Protein AF-A0AA38PN76-F1 (afdb_monomer)

Sequence (199 aa):
LNSLFPLISSSPFAYPFYLCLFSTAATFIASVVTSNVSQADRLWTFLPTIYTAYFALGPLWPKEPTTLGGFWGPFPQLPRNATGSSIAFSPRALVLLTLITLWMFRLSYNTFRRGLFSLKDEDYRWAVLRKQFDERRREDRIPNCELDIHRCYLECVVGWPAYLAVTRSGAGGIELVDTDYVLAVWVLGILAVEFTADK

Radius of gyration: 19.48 Å; Cα contacts (8 Å, |Δi|>4): 175; chains: 1; bound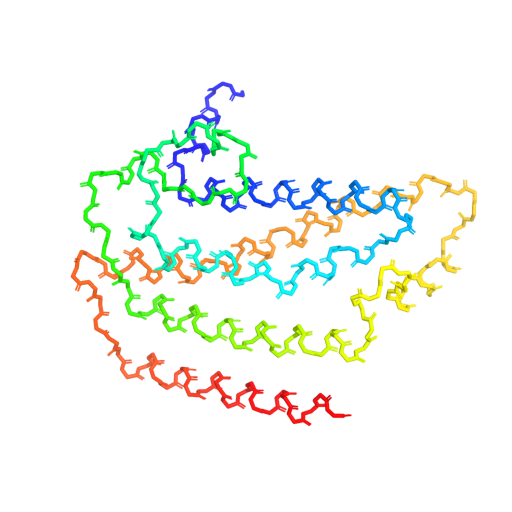ing box: 43×44×59 Å

Foldseek 3Di:
DVVVVLVLLQDQCVLLVLLLVVLLVVLLVLCVVLVANCSSVLCVLCLLLLLLCLLQVVQVADQDCDPQNPPRDNGRYGRVVCSPDPQDGAPLSVLLSVLSNLVSVLVNVLCVVVCVPPSNDYPVVVVVVVVVDDPVPPVVSPPSSVVSVVVSVVSNVSNVVSNVSRVVLPPPHDDDDPVSVVVSVVSVVVSVVVSVVSD

Solvent-accessible surface area (backbone atoms only — not comparable to full-atom values): 11244 Å² total; per-residue (Å²): 110,87,72,53,52,62,54,45,57,50,32,88,57,30,54,57,50,52,43,38,56,49,49,51,52,50,31,50,52,48,20,67,76,67,72,37,80,48,47,51,70,55,50,58,44,49,46,53,41,52,41,19,40,56,46,30,46,45,65,77,38,50,63,61,86,44,85,85,39,55,98,76,41,88,56,77,59,50,30,71,77,56,63,85,55,78,62,64,72,24,60,60,10,47,52,51,38,50,54,44,42,54,53,28,51,52,50,43,51,52,37,51,76,70,44,60,76,40,90,88,55,61,62,68,67,55,65,57,54,56,72,74,54,62,86,88,52,74,70,71,78,58,67,58,59,66,55,46,51,57,48,44,54,54,49,54,53,58,18,45,65,23,43,52,34,47,68,70,20,56,82,79,36,52,74,86,48,72,67,55,54,54,51,51,54,50,51,51,51,50,50,53,51,52,62,63,70,74,110

Structure (mmCIF, N/CA/C/O backbone):
data_AF-A0AA38PN76-F1
#
_entry.id   AF-A0AA38PN76-F1
#
loop_
_atom_site.group_PDB
_atom_site.id
_atom_site.type_symbol
_atom_site.label_atom_id
_atom_site.label_alt_id
_atom_site.label_comp_id
_atom_site.label_asym_id
_atom_site.label_entity_id
_atom_site.label_seq_id
_atom_site.pdbx_PDB_ins_code
_atom_site.Cartn_x
_atom_site.Cartn_y
_atom_site.Cartn_z
_atom_site.occupancy
_atom_site.B_iso_or_equiv
_atom_site.auth_seq_id
_atom_site.auth_comp_id
_atom_site.auth_asym_id
_atom_site.auth_atom_id
_atom_site.pdbx_PDB_model_num
ATOM 1 N N . LEU A 1 1 ? 22.475 14.876 13.151 1.00 55.91 1 LEU A N 1
ATOM 2 C CA . LEU A 1 1 ? 21.160 15.128 12.507 1.00 55.91 1 LEU A CA 1
ATOM 3 C C . LEU A 1 1 ? 21.299 15.808 11.140 1.00 55.91 1 LEU A C 1
ATOM 5 O O . LEU A 1 1 ? 20.745 15.286 10.184 1.00 55.91 1 LEU A O 1
ATOM 9 N N . ASN A 1 2 ? 22.105 16.871 11.003 1.00 55.47 2 ASN A N 1
ATOM 10 C CA . ASN A 1 2 ? 22.253 17.625 9.739 1.00 55.47 2 ASN A CA 1
ATOM 11 C C . ASN A 1 2 ? 22.814 16.828 8.539 1.00 55.47 2 ASN A C 1
ATOM 13 O O . ASN A 1 2 ? 22.541 17.184 7.400 1.00 55.47 2 ASN A O 1
ATOM 17 N N . SER A 1 3 ? 23.554 15.739 8.769 1.00 65.12 3 SER A N 1
ATOM 18 C CA . SER A 1 3 ? 24.101 14.868 7.712 1.00 65.12 3 SER A CA 1
ATOM 19 C C . SER A 1 3 ? 23.188 13.699 7.319 1.00 65.12 3 SER A C 1
ATOM 21 O O . SER A 1 3 ? 23.241 13.233 6.185 1.00 65.12 3 SER A O 1
ATOM 23 N N . LEU A 1 4 ? 22.328 13.231 8.230 1.00 63.62 4 LEU A N 1
ATOM 24 C CA . LEU A 1 4 ? 21.414 12.105 7.983 1.00 63.62 4 LEU A CA 1
ATOM 25 C C . LEU A 1 4 ? 20.200 12.528 7.158 1.00 63.62 4 LEU A C 1
ATOM 27 O O . LEU A 1 4 ? 19.697 11.774 6.333 1.00 63.62 4 LEU A O 1
ATOM 31 N N . PHE A 1 5 ? 19.745 13.757 7.362 1.00 66.00 5 PHE A N 1
ATOM 32 C CA . PHE A 1 5 ? 18.582 14.308 6.689 1.00 66.00 5 PHE A CA 1
ATOM 33 C C . PHE A 1 5 ? 18.689 14.325 5.149 1.00 66.00 5 PHE A C 1
ATOM 35 O O . PHE A 1 5 ? 17.787 13.799 4.489 1.00 66.00 5 PHE A O 1
ATOM 42 N N . PRO A 1 6 ? 19.771 14.853 4.538 1.00 67.94 6 PRO A N 1
ATOM 43 C CA . PRO A 1 6 ? 19.937 14.792 3.086 1.00 67.94 6 PRO A CA 1
ATOM 44 C C . PRO A 1 6 ? 20.141 13.359 2.570 1.00 67.94 6 PRO A C 1
ATOM 46 O O . PRO A 1 6 ? 19.724 13.055 1.452 1.00 67.94 6 PRO A O 1
ATOM 49 N N . LEU A 1 7 ? 20.715 12.460 3.378 1.00 68.19 7 LEU A N 1
ATOM 50 C CA . LEU A 1 7 ? 20.888 11.049 3.022 1.00 68.19 7 LEU A CA 1
ATOM 51 C C . LEU A 1 7 ? 19.541 10.312 2.937 1.00 68.19 7 LEU A C 1
ATOM 53 O O . LEU A 1 7 ? 19.273 9.620 1.961 1.00 68.19 7 LEU A O 1
ATOM 57 N N . ILE A 1 8 ? 18.658 10.510 3.920 1.00 66.75 8 ILE A N 1
ATOM 58 C CA . ILE A 1 8 ? 17.312 9.919 3.915 1.00 66.75 8 ILE A CA 1
ATOM 59 C C . ILE A 1 8 ? 16.499 10.489 2.752 1.00 66.75 8 ILE A C 1
ATOM 61 O O . ILE A 1 8 ? 15.908 9.726 1.994 1.00 66.75 8 ILE A O 1
ATOM 65 N N . SER A 1 9 ? 16.548 11.810 2.554 1.00 67.12 9 SER A N 1
ATOM 66 C CA . SER A 1 9 ? 15.779 12.517 1.517 1.00 67.12 9 SER A CA 1
ATOM 67 C C . SER A 1 9 ? 16.199 12.177 0.081 1.00 67.12 9 SER A C 1
ATOM 69 O O . SER A 1 9 ? 15.439 12.403 -0.857 1.00 67.12 9 SER A O 1
ATOM 71 N N . SER A 1 10 ? 17.423 11.680 -0.111 1.00 68.25 10 SER A N 1
ATOM 72 C CA . SER A 1 10 ? 17.938 11.266 -1.422 1.00 68.25 10 SER A CA 1
ATOM 73 C C . SER A 1 10 ? 17.705 9.784 -1.720 1.00 68.25 10 SER A C 1
ATOM 75 O O . SER A 1 10 ? 17.881 9.360 -2.862 1.00 68.25 10 SER A O 1
ATOM 77 N N . SER A 1 11 ? 17.287 9.000 -0.722 1.00 79.12 11 SER A N 1
ATOM 78 C CA . SER A 1 11 ? 17.020 7.574 -0.883 1.00 79.12 11 SER A CA 1
ATOM 79 C C . SER A 1 11 ? 15.707 7.314 -1.645 1.00 79.12 11 SER A C 1
ATOM 81 O O . SER A 1 11 ? 14.749 8.077 -1.508 1.00 79.12 11 SER A O 1
ATOM 83 N N . PRO A 1 12 ? 15.596 6.203 -2.401 1.00 78.38 12 PRO A N 1
ATOM 84 C CA . PRO A 1 12 ? 14.332 5.784 -3.017 1.00 78.38 12 PRO A CA 1
ATOM 85 C C . PRO A 1 12 ? 13.252 5.411 -1.995 1.00 78.38 12 PRO A C 1
ATOM 87 O O . PRO A 1 12 ? 12.080 5.321 -2.341 1.00 78.38 12 PRO A O 1
ATOM 90 N N . PHE A 1 13 ? 13.637 5.223 -0.733 1.00 80.69 13 PHE A N 1
ATOM 91 C CA . PHE A 1 13 ? 12.740 4.901 0.371 1.00 80.69 13 PHE A CA 1
ATOM 92 C C . PHE A 1 13 ? 12.326 6.126 1.190 1.00 80.69 13 PHE A C 1
ATOM 94 O O . PHE A 1 13 ? 11.585 5.974 2.158 1.00 80.69 13 PHE A O 1
ATOM 101 N N . ALA A 1 14 ? 12.743 7.333 0.787 1.00 80.00 14 ALA A N 1
ATOM 102 C CA . ALA A 1 14 ? 12.384 8.572 1.466 1.00 80.00 14 ALA A CA 1
ATOM 103 C C . ALA A 1 14 ? 10.862 8.715 1.589 1.00 80.00 14 ALA A C 1
ATOM 105 O O . ALA A 1 14 ? 10.336 8.869 2.687 1.00 80.00 14 ALA A O 1
ATOM 106 N N . TYR A 1 15 ? 10.146 8.596 0.467 1.00 80.81 15 TYR A N 1
ATOM 107 C CA . TYR A 1 15 ? 8.692 8.723 0.453 1.00 80.81 15 TYR A CA 1
ATOM 108 C C . TYR A 1 15 ? 7.988 7.626 1.265 1.00 80.81 15 TYR A C 1
ATOM 110 O O . TYR A 1 15 ? 7.203 7.991 2.139 1.00 80.81 15 TYR A O 1
ATOM 118 N N . PRO A 1 16 ? 8.273 6.318 1.072 1.00 83.81 16 PRO A N 1
ATOM 119 C CA . PRO A 1 16 ? 7.696 5.277 1.916 1.00 83.81 16 PRO A CA 1
ATOM 120 C C . PRO A 1 16 ? 7.894 5.519 3.417 1.00 83.81 16 PRO A C 1
ATOM 122 O O . PRO A 1 16 ? 6.972 5.320 4.206 1.00 83.81 16 PRO A O 1
ATOM 125 N N . PHE A 1 17 ? 9.074 6.008 3.802 1.00 81.12 17 PHE A N 1
ATOM 126 C CA . PHE A 1 17 ? 9.386 6.343 5.185 1.00 81.12 17 PHE A CA 1
ATOM 127 C C . PHE A 1 17 ? 8.553 7.524 5.704 1.00 81.12 17 PHE A C 1
ATOM 129 O O . PHE A 1 17 ? 7.974 7.433 6.785 1.00 81.12 17 PHE A O 1
ATOM 136 N N . TYR A 1 18 ? 8.431 8.611 4.935 1.00 80.06 18 TYR A N 1
ATOM 137 C CA . TYR A 1 18 ? 7.580 9.746 5.312 1.00 80.06 18 TYR A CA 1
ATOM 138 C C . TYR A 1 18 ? 6.102 9.368 5.375 1.00 80.06 18 TYR A C 1
ATOM 140 O O . TYR A 1 18 ? 5.414 9.780 6.306 1.00 80.06 18 TYR A O 1
ATOM 148 N N . LEU A 1 19 ? 5.622 8.560 4.427 1.00 82.56 19 LEU A N 1
ATOM 149 C CA . LEU A 1 19 ? 4.257 8.045 4.432 1.00 82.56 19 LEU A CA 1
ATOM 150 C C . LEU A 1 19 ? 4.002 7.182 5.670 1.00 82.56 19 LEU A C 1
ATOM 152 O O . LEU A 1 19 ? 2.963 7.338 6.299 1.00 82.56 19 LEU A O 1
ATOM 156 N N . CYS A 1 20 ? 4.965 6.340 6.053 1.00 81.88 20 CYS A N 1
ATOM 157 C CA . CYS A 1 20 ? 4.902 5.556 7.283 1.00 81.88 20 CYS A CA 1
ATOM 158 C C . CYS A 1 20 ? 4.793 6.477 8.511 1.00 81.88 20 CYS A C 1
ATOM 160 O O . CYS A 1 20 ? 3.805 6.399 9.236 1.00 81.88 20 CYS A O 1
ATOM 162 N N . LEU A 1 21 ? 5.712 7.434 8.691 1.00 81.12 21 LEU A N 1
ATOM 163 C CA . LEU A 1 21 ? 5.650 8.382 9.814 1.00 81.12 21 LEU A CA 1
ATOM 164 C C . LEU A 1 21 ? 4.331 9.166 9.856 1.00 81.12 21 LEU A C 1
ATOM 166 O O . LEU A 1 21 ? 3.746 9.345 10.925 1.00 81.12 21 LEU A O 1
ATOM 170 N N . PHE A 1 22 ? 3.857 9.619 8.695 1.00 83.25 22 PHE A N 1
ATOM 171 C CA . PHE A 1 22 ? 2.581 10.310 8.570 1.00 83.25 22 PHE A CA 1
ATOM 172 C C . PHE A 1 22 ? 1.412 9.403 8.960 1.00 83.25 22 PHE A C 1
ATOM 174 O O . PHE A 1 22 ? 0.553 9.820 9.732 1.00 83.25 22 PHE A O 1
ATOM 181 N N . SER A 1 23 ? 1.389 8.165 8.462 1.00 82.56 23 SER A N 1
ATOM 182 C CA . SER A 1 23 ? 0.340 7.191 8.757 1.00 82.56 23 SER A CA 1
ATOM 183 C C . SER A 1 23 ? 0.278 6.867 10.247 1.00 82.56 23 SER A C 1
ATOM 185 O O . SER A 1 23 ? -0.801 6.960 10.819 1.00 82.56 23 SER A O 1
ATOM 187 N N . THR A 1 24 ? 1.424 6.635 10.899 1.00 81.19 24 THR A N 1
ATOM 188 C CA . THR A 1 24 ? 1.519 6.406 12.347 1.00 81.19 24 THR A CA 1
ATOM 189 C C . THR A 1 24 ? 1.037 7.615 13.140 1.00 81.19 24 THR A C 1
ATOM 191 O O . THR A 1 24 ? 0.265 7.476 14.084 1.00 81.19 24 THR A O 1
ATOM 194 N N . ALA A 1 25 ? 1.450 8.827 12.759 1.00 82.12 25 ALA A N 1
ATOM 195 C CA . ALA A 1 25 ? 0.976 10.037 13.421 1.00 82.12 25 ALA A CA 1
ATOM 196 C C . ALA A 1 25 ? -0.544 10.208 13.249 1.00 82.12 25 ALA A C 1
ATOM 198 O O . ALA A 1 25 ? -1.245 10.531 14.208 1.00 82.12 25 ALA A O 1
ATOM 199 N N . ALA A 1 26 ? -1.069 9.953 12.048 1.00 83.81 26 ALA A N 1
ATOM 200 C CA . ALA A 1 26 ? -2.488 10.069 11.742 1.00 83.81 26 ALA A CA 1
ATOM 201 C C . ALA A 1 26 ? -3.334 9.031 12.494 1.00 83.81 26 ALA A C 1
ATOM 203 O O . ALA A 1 26 ? -4.348 9.400 13.089 1.00 83.81 26 ALA A O 1
ATOM 204 N N . THR A 1 27 ? -2.923 7.759 12.519 1.00 82.44 27 THR A N 1
ATOM 205 C CA . THR A 1 27 ? -3.622 6.693 13.258 1.00 82.44 27 THR A CA 1
ATOM 206 C C . THR A 1 27 ? -3.551 6.932 14.757 1.00 82.44 27 THR A C 1
ATOM 208 O O . THR A 1 27 ? -4.567 6.786 15.436 1.00 82.44 27 THR A O 1
ATOM 211 N N . PHE A 1 28 ? -2.407 7.392 15.270 1.00 80.88 28 PHE A N 1
ATOM 212 C CA . PHE A 1 28 ? -2.252 7.764 16.670 1.00 80.88 28 PHE A CA 1
ATOM 213 C C . PHE A 1 28 ? -3.201 8.902 17.059 1.00 80.88 28 PHE A C 1
ATOM 215 O O . PHE A 1 28 ? -4.000 8.744 17.984 1.00 80.88 28 PHE A O 1
ATOM 222 N N . ILE A 1 29 ? -3.188 10.020 16.325 1.00 82.75 29 ILE A N 1
ATOM 223 C CA . ILE 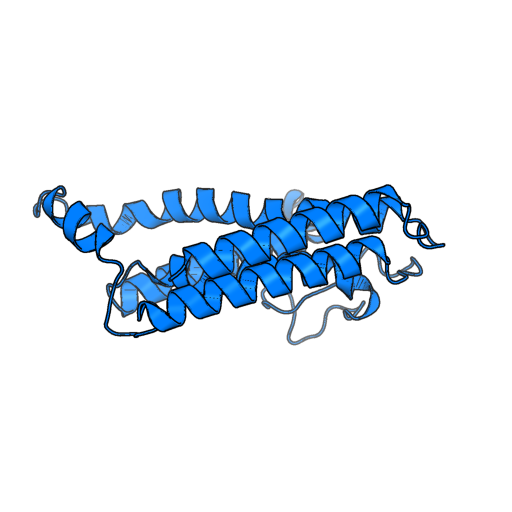A 1 29 ? -4.080 11.161 16.585 1.00 82.75 29 ILE A CA 1
ATOM 224 C C . ILE A 1 29 ? -5.545 10.724 16.488 1.00 82.75 29 ILE A C 1
ATOM 226 O O . ILE A 1 29 ? -6.337 11.016 17.386 1.00 82.75 29 ILE A O 1
ATOM 230 N N . ALA A 1 30 ? -5.907 9.979 15.439 1.00 82.50 30 ALA A N 1
ATOM 231 C CA . ALA A 1 30 ? -7.257 9.456 15.272 1.00 82.50 30 ALA A CA 1
ATOM 232 C C . ALA A 1 30 ? -7.663 8.556 16.447 1.00 82.50 30 ALA A C 1
ATOM 234 O O . ALA A 1 30 ? -8.796 8.656 16.923 1.00 82.50 30 ALA A O 1
ATOM 235 N N . SER A 1 31 ? -6.749 7.732 16.966 1.00 78.75 31 SER A N 1
ATOM 236 C CA . SER A 1 31 ? -7.019 6.865 18.113 1.00 78.75 31 SER A CA 1
ATOM 237 C C . SER A 1 31 ? -7.253 7.644 19.406 1.00 78.75 31 SER A C 1
ATOM 239 O O . SER A 1 31 ? -8.145 7.299 20.179 1.00 78.75 31 SER A O 1
ATOM 241 N N . VAL A 1 32 ? -6.527 8.745 19.621 1.00 81.12 32 VAL A N 1
ATOM 242 C CA . VAL A 1 32 ? -6.708 9.609 20.795 1.00 81.12 32 VAL A CA 1
ATOM 243 C C . VAL A 1 32 ? -8.054 10.328 20.729 1.00 81.12 32 VAL A C 1
ATOM 245 O O . VAL A 1 32 ? -8.795 10.316 21.712 1.00 81.12 32 VAL A O 1
ATOM 248 N N . VAL A 1 33 ? -8.396 10.895 19.567 1.00 82.31 33 VAL A N 1
ATOM 249 C CA . VAL A 1 33 ? -9.646 11.642 19.351 1.00 82.31 33 VAL A CA 1
ATOM 250 C C . VAL A 1 33 ? -10.869 10.730 19.444 1.00 82.31 33 VAL A C 1
ATOM 252 O O . VAL A 1 33 ? -11.844 11.069 20.109 1.00 82.31 33 VAL A O 1
ATOM 255 N N . THR A 1 34 ? -10.827 9.564 18.796 1.00 79.88 34 THR A N 1
ATOM 256 C CA . THR A 1 34 ? -11.974 8.639 18.738 1.00 79.88 34 THR A CA 1
ATOM 257 C C . THR A 1 34 ? -12.020 7.653 19.904 1.00 79.88 34 THR A C 1
ATOM 259 O O . THR A 1 34 ? -13.019 6.961 20.071 1.00 79.88 34 THR A O 1
ATOM 262 N N . SER A 1 35 ? -10.958 7.578 20.718 1.00 77.25 35 SER A N 1
ATOM 263 C CA . SER A 1 35 ? -10.743 6.513 21.713 1.00 77.25 35 SER A CA 1
ATOM 264 C C . SER A 1 35 ? -10.908 5.095 21.140 1.00 77.25 35 SER A C 1
ATOM 266 O O . SER A 1 35 ? -11.259 4.173 21.870 1.00 77.25 35 SER A O 1
ATOM 268 N N . ASN A 1 36 ? -10.643 4.934 19.841 1.00 78.00 36 ASN A N 1
ATOM 269 C CA . ASN A 1 36 ? -10.739 3.686 19.093 1.00 78.00 36 ASN A CA 1
ATOM 270 C C . ASN A 1 36 ? -9.372 3.387 18.469 1.00 78.00 36 ASN A C 1
ATOM 272 O O . ASN A 1 36 ? -8.841 4.203 17.717 1.00 78.00 36 ASN A O 1
ATOM 276 N N . VAL A 1 37 ? -8.801 2.225 18.771 1.00 76.94 37 VAL A N 1
ATOM 277 C CA . VAL A 1 37 ? -7.438 1.860 18.365 1.00 76.94 37 VAL A CA 1
ATOM 278 C C . VAL A 1 37 ? -7.393 1.026 17.078 1.00 76.94 37 VAL A C 1
ATOM 280 O O . VAL A 1 37 ? -6.319 0.755 16.556 1.00 76.94 37 VAL A O 1
A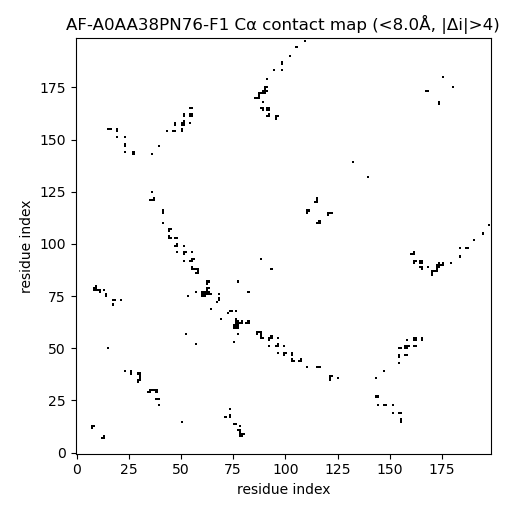TOM 283 N N . SER A 1 38 ? -8.550 0.713 16.481 1.00 78.56 38 SER A N 1
ATOM 284 C CA . SER A 1 38 ? -8.655 -0.016 15.200 1.00 78.56 38 SER A CA 1
ATOM 285 C C . SER A 1 38 ? -8.385 0.835 13.947 1.00 78.56 38 SER A C 1
ATOM 287 O O . SER A 1 38 ? -8.530 0.357 12.821 1.00 78.56 38 SER A O 1
ATOM 289 N N . GLN A 1 39 ? -7.983 2.102 14.104 1.00 79.56 39 GLN A N 1
ATOM 290 C CA . GLN A 1 39 ? -7.753 3.008 12.968 1.00 79.56 39 GLN A CA 1
ATOM 291 C C . GLN A 1 39 ? -6.611 2.526 12.063 1.00 79.56 39 GLN A C 1
ATOM 293 O O . GLN A 1 39 ? -6.718 2.621 10.840 1.00 79.56 39 GLN A O 1
ATOM 298 N N . ALA A 1 40 ? -5.555 1.956 12.649 1.00 78.44 40 ALA A N 1
ATOM 299 C CA . ALA A 1 40 ? -4.451 1.367 11.896 1.00 78.44 40 ALA A CA 1
ATOM 300 C C . ALA A 1 40 ? -4.909 0.157 11.064 1.00 78.44 40 ALA A C 1
ATOM 302 O O . ALA A 1 40 ? -4.583 0.056 9.882 1.00 78.44 40 ALA A O 1
ATOM 303 N N . ASP A 1 41 ? -5.751 -0.711 11.636 1.00 77.94 41 ASP A N 1
ATOM 304 C CA . ASP A 1 41 ? -6.258 -1.901 10.942 1.00 77.94 41 ASP A CA 1
ATOM 305 C C . ASP A 1 41 ? -7.127 -1.528 9.721 1.00 77.94 41 ASP A C 1
ATOM 307 O O . ASP A 1 41 ? -7.154 -2.249 8.722 1.00 77.94 41 ASP A O 1
ATOM 311 N N . ARG A 1 42 ? -7.796 -0.366 9.751 1.00 83.69 42 ARG A N 1
ATOM 312 C CA . ARG A 1 42 ? -8.529 0.179 8.593 1.00 83.69 42 ARG A CA 1
ATOM 313 C C . ARG A 1 42 ? -7.584 0.681 7.509 1.00 83.69 42 ARG A C 1
ATOM 315 O O . ARG A 1 42 ? -7.799 0.399 6.328 1.00 83.69 42 ARG A O 1
ATOM 322 N N . LEU A 1 43 ? -6.554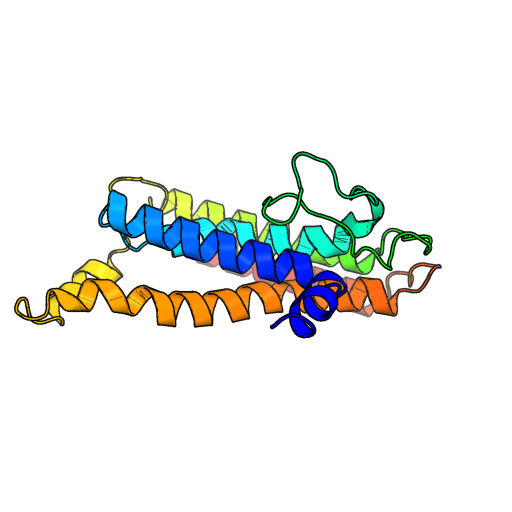 1.426 7.907 1.00 84.25 43 LEU A N 1
ATOM 323 C CA . LEU A 1 43 ? -5.606 2.047 6.985 1.00 84.25 43 LEU A CA 1
ATOM 324 C C . LEU A 1 43 ? -4.777 0.998 6.228 1.00 84.25 43 LEU A C 1
ATOM 326 O O . LEU A 1 43 ? -4.552 1.145 5.025 1.00 84.25 43 LEU A O 1
ATOM 330 N N . TRP A 1 44 ? -4.420 -0.102 6.898 1.00 83.81 44 TRP A N 1
ATOM 331 C CA . TRP A 1 44 ? -3.682 -1.225 6.311 1.00 83.81 44 TRP A CA 1
ATOM 332 C C . TRP A 1 44 ? -4.339 -1.807 5.050 1.00 83.81 44 TRP A C 1
ATOM 334 O O . TRP A 1 44 ? -3.646 -2.322 4.180 1.00 83.81 44 TRP A O 1
ATOM 344 N N . THR A 1 45 ? -5.660 -1.679 4.882 1.00 87.81 45 THR A N 1
ATOM 345 C CA . THR A 1 45 ? -6.351 -2.180 3.678 1.00 87.81 45 THR A CA 1
ATOM 346 C C . THR A 1 45 ? -6.020 -1.412 2.392 1.00 87.81 45 THR A C 1
ATOM 348 O O . THR A 1 45 ? -6.375 -1.859 1.305 1.00 87.81 45 THR A O 1
ATOM 351 N N . PHE A 1 46 ? -5.317 -0.279 2.496 1.00 88.62 46 PHE A N 1
ATOM 352 C CA . PHE A 1 46 ? -4.921 0.555 1.357 1.00 88.62 46 PHE A CA 1
ATOM 353 C C . PHE A 1 46 ? -3.401 0.686 1.204 1.00 88.62 46 PHE A C 1
ATOM 355 O O . PHE A 1 46 ? -2.899 0.835 0.087 1.00 88.62 46 PHE A O 1
ATOM 362 N N . LEU A 1 47 ? -2.661 0.623 2.312 1.00 88.56 47 LEU A N 1
ATOM 363 C CA . LEU A 1 47 ? -1.226 0.912 2.358 1.00 88.56 47 LEU A CA 1
ATOM 364 C C . LEU A 1 47 ? -0.375 0.026 1.428 1.00 88.56 47 LEU A C 1
ATOM 366 O O . LEU A 1 47 ? 0.405 0.592 0.660 1.00 88.56 47 LEU A O 1
ATOM 370 N N . PRO A 1 48 ? -0.541 -1.313 1.376 1.00 90.62 48 PRO A N 1
ATOM 371 C CA . PRO A 1 48 ? 0.179 -2.174 0.432 1.00 90.62 48 PRO A CA 1
ATOM 372 C C . PRO A 1 48 ? 0.084 -1.724 -1.029 1.00 90.62 48 PRO A C 1
ATOM 374 O O . PRO A 1 48 ? 1.088 -1.721 -1.750 1.00 90.62 48 PRO A O 1
ATOM 377 N N . THR A 1 49 ? -1.108 -1.301 -1.461 1.00 92.75 49 THR A N 1
ATOM 378 C CA . THR A 1 49 ? -1.333 -0.768 -2.809 1.00 92.75 49 THR A CA 1
ATOM 379 C C . THR A 1 49 ? -0.590 0.546 -2.998 1.00 92.75 49 THR A C 1
ATOM 381 O O . THR A 1 49 ? 0.080 0.708 -4.013 1.00 92.75 49 THR A O 1
ATOM 384 N N . ILE A 1 50 ? -0.646 1.463 -2.026 1.00 91.00 50 ILE A N 1
ATOM 385 C CA . ILE A 1 50 ? 0.035 2.766 -2.103 1.00 91.00 50 ILE A CA 1
ATOM 386 C C . ILE A 1 50 ? 1.559 2.584 -2.194 1.00 91.00 50 ILE A C 1
ATOM 388 O O . ILE A 1 50 ? 2.193 3.160 -3.081 1.00 91.00 50 ILE A O 1
ATOM 392 N N . TYR A 1 51 ? 2.150 1.741 -1.340 1.00 88.88 51 TYR A N 1
ATOM 393 C CA . TYR A 1 51 ? 3.591 1.464 -1.349 1.00 88.88 51 TYR A CA 1
ATOM 394 C C . TYR A 1 51 ? 4.056 0.824 -2.659 1.00 88.88 51 TYR A C 1
ATOM 396 O O . TYR A 1 51 ? 5.101 1.184 -3.201 1.00 88.88 51 TYR A O 1
ATOM 404 N N . THR A 1 52 ? 3.267 -0.102 -3.199 1.00 91.56 52 THR A N 1
ATOM 405 C CA . THR A 1 52 ? 3.578 -0.778 -4.463 1.00 91.56 52 THR A CA 1
ATOM 406 C C . THR A 1 52 ? 3.398 0.162 -5.657 1.00 91.56 52 THR A C 1
ATOM 408 O O . THR A 1 52 ? 4.241 0.190 -6.556 1.00 91.56 52 THR A O 1
ATOM 411 N N . ALA A 1 53 ? 2.336 0.974 -5.651 1.00 91.56 53 ALA A N 1
ATOM 412 C CA . ALA A 1 53 ? 2.047 1.968 -6.679 1.00 91.56 53 ALA A CA 1
ATOM 413 C C . ALA A 1 53 ? 3.137 3.037 -6.746 1.00 91.56 53 ALA A C 1
ATOM 415 O O . ALA A 1 53 ? 3.512 3.437 -7.844 1.00 91.56 53 ALA A O 1
ATOM 416 N N . TYR A 1 54 ? 3.696 3.453 -5.604 1.00 88.69 54 TYR A N 1
ATOM 417 C CA . TYR A 1 54 ? 4.804 4.406 -5.574 1.00 88.69 54 TYR A CA 1
ATOM 418 C C . TYR A 1 54 ? 5.967 3.964 -6.473 1.00 88.69 54 TYR A C 1
ATOM 420 O O . TYR A 1 54 ? 6.425 4.742 -7.309 1.00 88.69 54 TYR A O 1
ATOM 428 N N . PHE A 1 55 ? 6.397 2.705 -6.360 1.00 87.81 55 PHE A N 1
ATOM 429 C CA . PHE A 1 55 ? 7.480 2.175 -7.186 1.00 87.81 55 PHE A CA 1
ATOM 430 C C . PHE A 1 55 ? 7.022 1.855 -8.614 1.00 87.81 55 PHE A C 1
ATOM 432 O O . PHE A 1 55 ? 7.682 2.255 -9.571 1.00 87.81 55 PHE A O 1
ATOM 439 N N . ALA A 1 56 ? 5.889 1.166 -8.779 1.00 89.94 56 ALA A N 1
ATOM 440 C CA . ALA A 1 56 ? 5.413 0.711 -10.087 1.00 89.94 56 ALA A CA 1
ATOM 441 C C . ALA A 1 56 ? 5.015 1.864 -11.027 1.00 89.94 56 ALA A C 1
ATOM 443 O O . ALA A 1 56 ? 5.240 1.783 -12.234 1.00 89.94 56 ALA A O 1
ATOM 444 N N . LEU A 1 57 ? 4.461 2.946 -10.472 1.00 89.19 57 LEU A N 1
ATOM 445 C CA . LEU A 1 57 ? 4.038 4.146 -11.198 1.00 89.19 57 LEU A CA 1
ATOM 446 C C . LEU A 1 57 ? 5.082 5.269 -11.150 1.00 89.19 57 LEU A C 1
ATOM 448 O O . LEU A 1 57 ? 4.762 6.409 -11.475 1.00 89.19 57 LEU A O 1
ATOM 452 N N . GLY A 1 58 ? 6.335 4.946 -10.808 1.00 85.31 58 GLY A N 1
ATOM 453 C CA . GLY A 1 58 ? 7.472 5.872 -10.783 1.00 85.31 58 GLY A CA 1
ATOM 454 C C . GLY A 1 58 ? 7.510 6.907 -11.924 1.00 85.31 58 GLY A C 1
ATOM 455 O O . GLY A 1 58 ? 7.660 8.093 -11.633 1.00 85.31 58 GLY A O 1
ATOM 456 N N . PRO A 1 59 ? 7.328 6.509 -13.204 1.00 83.19 59 PRO A N 1
ATOM 457 C CA . PRO A 1 59 ? 7.334 7.436 -14.341 1.00 83.19 59 PRO A CA 1
ATOM 458 C C . PRO A 1 59 ? 6.264 8.540 -14.309 1.00 83.19 59 PRO A C 1
ATOM 460 O O . PRO A 1 59 ? 6.434 9.555 -14.979 1.00 83.19 59 PRO A O 1
ATOM 463 N N . LEU A 1 60 ? 5.161 8.346 -13.575 1.00 84.19 60 LEU A N 1
ATOM 464 C CA . LEU A 1 60 ? 4.054 9.307 -13.485 1.00 8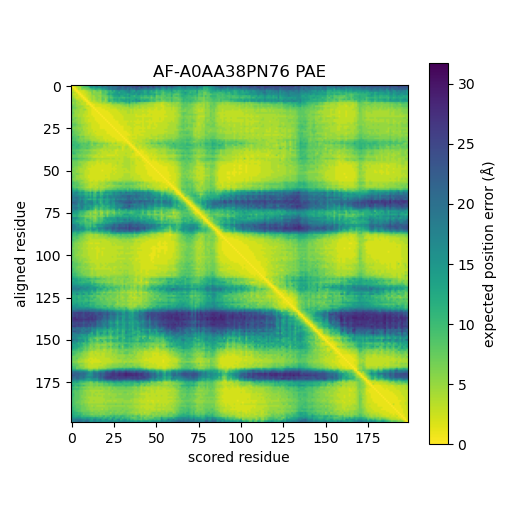4.19 60 LEU A CA 1
ATOM 465 C C . LEU A 1 60 ? 4.297 10.400 -12.440 1.00 84.19 60 LEU A C 1
ATOM 467 O O . LEU A 1 60 ? 3.614 11.425 -12.462 1.00 84.19 60 LEU A O 1
ATOM 471 N N . TRP A 1 61 ? 5.229 10.191 -11.508 1.00 83.62 61 TRP A N 1
ATOM 472 C CA . TRP A 1 61 ? 5.420 11.114 -10.397 1.00 83.62 61 TRP A CA 1
ATOM 473 C C . TRP A 1 61 ? 6.186 12.371 -10.813 1.00 83.62 61 TRP A C 1
ATOM 475 O O . TRP A 1 61 ? 7.132 12.293 -11.605 1.00 83.62 61 TRP A O 1
ATOM 485 N N . PRO A 1 62 ? 5.812 13.544 -10.266 1.00 75.69 62 PRO A N 1
ATOM 486 C CA . PRO A 1 62 ? 6.512 14.783 -10.558 1.00 75.69 62 PRO A CA 1
ATOM 487 C C . PRO A 1 62 ? 7.982 14.669 -10.139 1.00 75.69 62 PRO A C 1
ATOM 489 O O . PRO A 1 62 ? 8.315 14.218 -9.040 1.00 75.69 62 PRO A O 1
ATOM 492 N N . LYS A 1 63 ? 8.865 15.081 -11.052 1.00 70.81 63 LYS A N 1
ATOM 493 C CA . LYS A 1 63 ? 10.325 15.084 -10.866 1.00 70.81 63 LYS A CA 1
ATOM 494 C C . LYS A 1 63 ? 10.803 16.248 -10.000 1.00 70.81 63 LYS A C 1
ATOM 496 O O . LYS A 1 63 ? 11.868 16.173 -9.394 1.00 70.81 63 LYS A O 1
ATOM 501 N N . GLU A 1 64 ? 10.020 17.317 -9.953 1.00 64.25 64 GLU A N 1
ATOM 502 C CA . GLU A 1 64 ? 10.319 18.511 -9.175 1.00 64.25 64 GLU A CA 1
ATOM 503 C C . GLU A 1 64 ? 9.499 18.520 -7.879 1.00 64.25 64 GLU A C 1
ATOM 505 O O . GLU A 1 64 ? 8.332 18.112 -7.888 1.00 64.25 64 GLU A O 1
ATOM 510 N N . PRO A 1 65 ? 10.077 18.984 -6.756 1.00 61.66 65 PRO A N 1
ATOM 511 C CA . PRO A 1 65 ? 9.343 19.120 -5.509 1.00 61.66 65 PRO A CA 1
ATOM 512 C C . PRO A 1 65 ? 8.243 20.173 -5.683 1.00 61.66 65 PRO A C 1
ATOM 514 O O . PRO A 1 65 ? 8.489 21.376 -5.636 1.00 61.66 65 PRO A O 1
ATOM 517 N N . THR A 1 66 ? 7.009 19.715 -5.889 1.00 59.03 66 THR A N 1
ATOM 518 C CA . THR A 1 66 ? 5.822 20.577 -5.915 1.00 59.03 66 THR A CA 1
ATOM 519 C C . THR A 1 66 ? 5.691 21.346 -4.601 1.00 59.03 66 THR A C 1
ATOM 521 O O . THR A 1 66 ? 5.862 20.770 -3.528 1.00 59.03 66 THR A O 1
ATOM 524 N N . THR A 1 67 ? 5.314 22.623 -4.670 1.00 53.84 67 THR A N 1
ATOM 525 C CA . THR A 1 67 ? 5.120 23.516 -3.511 1.00 53.84 67 THR A CA 1
ATOM 526 C C . THR A 1 67 ? 4.128 22.972 -2.473 1.00 53.84 67 THR A C 1
ATOM 528 O O . THR A 1 67 ? 4.324 23.182 -1.281 1.00 53.84 67 THR A O 1
ATOM 531 N N . LEU A 1 68 ? 3.112 22.213 -2.905 1.00 53.38 68 LEU A N 1
ATOM 532 C CA . LEU A 1 68 ? 2.130 21.531 -2.041 1.00 53.38 68 LEU A CA 1
ATOM 533 C C . LEU A 1 68 ? 2.596 20.162 -1.513 1.00 53.38 68 LEU A C 1
ATOM 535 O O . LEU A 1 68 ? 2.059 19.659 -0.531 1.00 53.38 68 LEU A O 1
ATOM 539 N N . GLY A 1 69 ? 3.596 19.557 -2.151 1.00 50.50 69 GLY A N 1
ATOM 540 C CA . GLY A 1 69 ? 4.219 18.310 -1.710 1.00 50.50 69 GLY A CA 1
ATOM 541 C C . GLY A 1 69 ? 5.520 18.536 -0.937 1.00 50.50 69 GLY A C 1
ATOM 542 O O . GLY A 1 69 ? 6.246 17.583 -0.671 1.00 50.50 69 GLY A O 1
ATOM 543 N N . GLY A 1 70 ? 5.870 19.780 -0.610 1.00 48.72 70 GLY A N 1
ATOM 544 C CA . GLY A 1 70 ? 7.126 20.101 0.053 1.00 48.72 70 GLY A CA 1
ATOM 545 C C . GLY A 1 70 ? 7.293 19.323 1.357 1.00 48.72 70 GLY A C 1
ATOM 546 O O . GLY A 1 70 ? 6.554 19.557 2.303 1.00 48.72 70 GLY A O 1
ATOM 547 N N . PHE A 1 71 ? 8.279 18.423 1.386 1.00 51.00 71 PHE A N 1
ATOM 548 C CA . PHE A 1 71 ? 8.934 17.814 2.553 1.00 51.00 71 PHE A CA 1
ATOM 549 C C . PHE A 1 71 ? 8.064 17.027 3.579 1.00 51.00 71 PHE A C 1
ATOM 551 O O . PHE A 1 71 ? 8.603 16.175 4.276 1.00 51.00 71 PHE A O 1
ATOM 558 N N . TRP A 1 72 ? 6.743 17.222 3.628 1.00 51.09 72 TRP A N 1
ATOM 559 C CA . TRP A 1 72 ? 5.808 16.643 4.609 1.00 51.09 72 TRP A CA 1
ATOM 560 C C . TRP A 1 72 ? 4.496 16.122 3.997 1.00 51.09 72 TRP A C 1
ATOM 562 O O . TRP A 1 72 ? 3.613 15.667 4.722 1.00 51.09 72 TRP A O 1
ATOM 572 N N . GLY A 1 73 ? 4.320 16.221 2.677 1.00 56.94 73 GLY A N 1
ATOM 573 C CA . GLY A 1 73 ? 3.073 15.818 2.028 1.00 56.94 73 GLY A CA 1
ATOM 574 C C . GLY A 1 73 ? 2.988 14.300 1.808 1.00 56.94 73 GLY A C 1
ATOM 575 O O . GLY A 1 73 ? 3.988 13.701 1.417 1.00 56.94 73 GLY A O 1
ATOM 576 N N . PRO A 1 74 ? 1.799 13.674 1.923 1.00 59.91 74 PRO A N 1
ATOM 577 C CA . PRO A 1 74 ? 1.575 12.272 1.540 1.00 59.91 74 PRO A CA 1
ATOM 578 C C . PRO A 1 74 ? 1.663 12.050 0.019 1.00 59.91 74 PRO A C 1
ATOM 580 O O . PRO A 1 74 ? 1.385 10.958 -0.478 1.00 59.91 74 PRO A O 1
ATOM 583 N N . PHE A 1 75 ? 2.020 13.084 -0.741 1.00 67.50 75 PHE A N 1
ATOM 584 C CA . PHE A 1 75 ? 2.073 13.046 -2.188 1.00 67.50 75 PHE A CA 1
ATOM 585 C C . PHE A 1 75 ? 3.361 12.366 -2.663 1.00 67.50 75 PHE A C 1
ATOM 587 O O . PHE A 1 75 ? 4.450 12.758 -2.236 1.00 67.50 75 PHE A O 1
ATOM 594 N N . PRO A 1 76 ? 3.253 11.363 -3.546 1.00 70.69 76 PRO A N 1
ATOM 595 C CA . PRO A 1 76 ? 4.403 10.632 -4.053 1.00 70.69 76 PRO A CA 1
ATOM 596 C C . PRO A 1 76 ? 5.332 11.552 -4.842 1.00 70.69 76 PRO A C 1
ATOM 598 O O . PRO A 1 76 ? 4.911 12.275 -5.745 1.00 70.69 76 PRO A O 1
ATOM 601 N N . GLN A 1 77 ? 6.615 11.509 -4.486 1.00 71.44 77 GLN A N 1
ATOM 602 C CA . GLN A 1 77 ? 7.676 12.253 -5.157 1.00 71.44 77 GLN A CA 1
ATOM 603 C C . GLN A 1 77 ? 8.830 11.342 -5.504 1.00 71.44 77 GLN A C 1
ATOM 605 O O . GLN A 1 77 ? 9.230 10.471 -4.726 1.00 71.44 77 GLN A O 1
ATOM 610 N N . LEU A 1 78 ? 9.382 11.579 -6.683 1.00 70.88 78 LEU A N 1
ATOM 611 C CA . LEU A 1 78 ? 10.562 10.881 -7.135 1.00 70.88 78 LEU A CA 1
ATOM 612 C C . LEU A 1 78 ? 11.797 11.376 -6.352 1.00 70.88 78 LEU A C 1
ATOM 614 O O . LEU A 1 78 ? 11.881 12.570 -6.047 1.00 70.88 78 LEU A O 1
ATOM 618 N N . PRO A 1 79 ? 12.778 10.512 -6.029 1.00 66.38 79 PRO A N 1
ATOM 619 C CA . PRO A 1 79 ? 13.998 10.956 -5.361 1.00 66.38 79 PRO A CA 1
ATOM 620 C C . PRO A 1 79 ? 14.706 12.027 -6.194 1.00 66.38 79 PRO A C 1
ATOM 622 O O . PRO A 1 79 ? 14.837 11.875 -7.409 1.00 66.38 79 PRO A O 1
ATOM 625 N N . ARG A 1 80 ? 15.225 13.082 -5.547 1.00 61.38 80 ARG A N 1
ATOM 626 C CA . ARG A 1 80 ? 15.884 14.227 -6.220 1.00 61.38 80 ARG A CA 1
ATOM 627 C C . ARG A 1 80 ? 16.961 13.828 -7.233 1.00 61.38 80 ARG A C 1
ATOM 629 O O . ARG A 1 80 ? 17.159 14.529 -8.219 1.00 61.38 80 ARG A O 1
ATOM 636 N N . ASN A 1 81 ? 17.624 12.697 -7.003 1.00 62.66 81 ASN A N 1
ATOM 637 C CA . ASN A 1 81 ? 18.722 12.206 -7.834 1.00 62.66 81 ASN A CA 1
ATOM 638 C C . ASN A 1 81 ? 18.250 11.348 -9.026 1.00 62.66 81 ASN A C 1
ATOM 640 O O . ASN A 1 81 ? 19.047 11.038 -9.904 1.00 62.66 81 ASN A O 1
ATOM 644 N N . ALA A 1 82 ? 16.972 10.959 -9.076 1.00 61.22 82 ALA A N 1
ATOM 645 C CA . ALA A 1 82 ? 16.393 10.132 -10.139 1.00 61.22 82 ALA A CA 1
ATOM 646 C C . ALA A 1 82 ? 15.873 10.954 -11.337 1.00 61.22 82 ALA A C 1
ATOM 648 O O . ALA A 1 82 ? 15.387 10.400 -12.320 1.00 61.22 82 ALA A O 1
ATOM 649 N N . THR A 1 83 ? 15.982 12.282 -11.269 1.00 56.06 83 THR A N 1
ATOM 650 C CA . THR A 1 83 ? 15.456 13.241 -12.252 1.00 56.06 83 THR A CA 1
ATOM 651 C C . THR A 1 83 ? 16.128 13.151 -13.630 1.00 56.06 83 THR A C 1
ATOM 653 O O . THR A 1 83 ? 15.479 13.460 -14.633 1.00 56.06 83 THR A O 1
ATOM 656 N N . GLY A 1 84 ? 17.376 12.666 -13.693 1.00 52.84 84 GLY A N 1
ATOM 657 C CA . GLY A 1 84 ? 18.169 12.526 -14.924 1.00 52.84 84 GLY A CA 1
ATOM 658 C C . GLY A 1 84 ? 18.052 11.184 -15.659 1.00 52.84 84 GLY A C 1
ATOM 659 O O . GLY A 1 84 ? 18.505 11.082 -16.795 1.00 52.84 84 GLY A O 1
ATOM 660 N N . SER A 1 85 ? 17.439 10.163 -15.055 1.00 56.28 85 SER A N 1
ATOM 661 C CA . SER A 1 85 ? 17.283 8.840 -15.675 1.00 56.28 85 SER A CA 1
ATOM 662 C C . SER A 1 85 ? 15.942 8.753 -16.412 1.00 56.28 85 SER A C 1
ATOM 664 O O . SER A 1 85 ? 14.913 9.189 -15.892 1.00 56.28 85 SER A O 1
ATOM 666 N N . SER A 1 86 ? 15.907 8.177 -17.616 1.00 58.47 86 SER A N 1
ATOM 667 C CA . SER A 1 86 ? 14.651 7.801 -18.274 1.00 58.47 86 SER A CA 1
ATOM 668 C C . SER A 1 86 ? 14.000 6.655 -17.495 1.00 58.47 86 SER A C 1
ATOM 670 O O . SER A 1 86 ? 14.347 5.489 -17.657 1.00 58.47 86 SER A O 1
ATOM 672 N N . ILE A 1 87 ? 13.076 6.986 -16.594 1.00 68.25 87 ILE A N 1
ATOM 673 C CA . ILE A 1 87 ? 12.313 5.985 -15.847 1.00 68.25 87 ILE A CA 1
ATOM 674 C C . ILE A 1 87 ? 11.203 5.483 -16.765 1.00 68.25 87 ILE A C 1
ATOM 676 O O . ILE A 1 87 ? 10.258 6.212 -17.058 1.00 68.25 87 ILE A O 1
ATOM 680 N N . ALA A 1 88 ? 11.351 4.254 -17.246 1.00 77.88 88 ALA A N 1
ATOM 681 C CA . ALA A 1 88 ? 10.329 3.549 -18.008 1.00 77.88 88 ALA A CA 1
ATOM 682 C C . ALA A 1 88 ? 9.431 2.722 -17.074 1.00 77.88 88 ALA A C 1
ATOM 684 O O . ALA A 1 88 ? 9.819 2.378 -15.953 1.00 77.88 88 ALA A O 1
ATOM 685 N N . PHE A 1 89 ? 8.226 2.386 -17.536 1.00 85.38 89 PHE A N 1
ATOM 686 C CA . PHE A 1 89 ? 7.364 1.447 -16.821 1.00 85.38 89 PHE A CA 1
ATOM 687 C C . PHE A 1 89 ? 7.976 0.041 -16.845 1.00 85.38 89 PHE A C 1
ATOM 689 O O . PHE A 1 89 ? 8.375 -0.447 -17.898 1.00 85.38 89 PHE A O 1
ATOM 696 N N . SER A 1 90 ? 8.018 -0.623 -15.686 1.00 87.88 90 SER A N 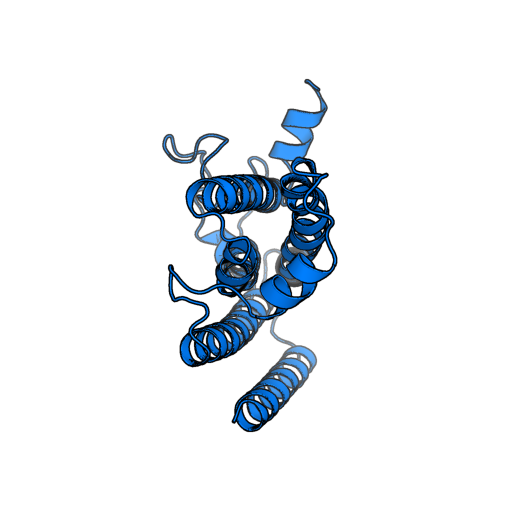1
ATOM 697 C CA . SER A 1 90 ? 8.455 -2.020 -15.575 1.00 87.88 90 SER A CA 1
ATOM 698 C C . SE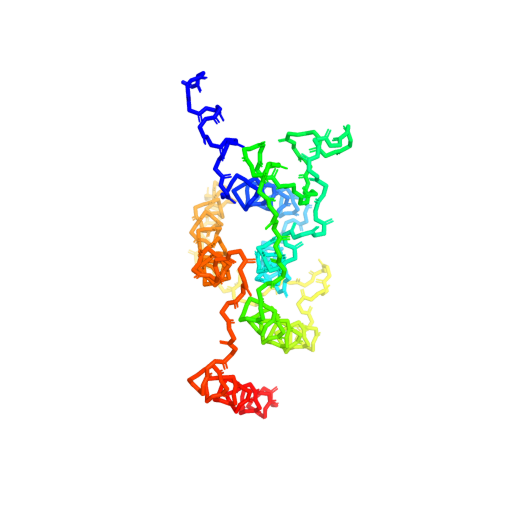R A 1 90 ? 7.235 -2.949 -15.641 1.00 87.88 90 SER A C 1
ATOM 700 O O . SER A 1 90 ? 6.395 -2.881 -14.736 1.00 87.88 90 SER A O 1
ATOM 702 N N . PRO A 1 91 ? 7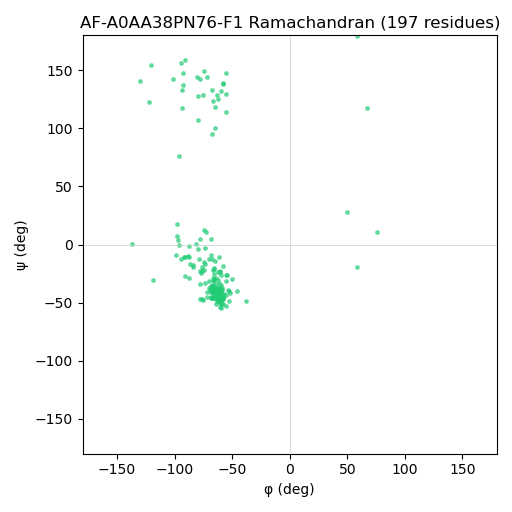.123 -3.843 -16.647 1.00 89.94 91 PRO A N 1
ATOM 703 C CA . PRO A 1 91 ? 5.991 -4.768 -16.768 1.00 89.94 91 PRO A CA 1
ATOM 704 C C . PRO A 1 91 ? 5.781 -5.619 -15.510 1.00 89.94 91 PRO A C 1
ATOM 706 O O . PRO A 1 91 ? 4.666 -5.727 -15.003 1.00 89.94 91 PRO A O 1
ATOM 709 N N . ARG A 1 92 ? 6.869 -6.145 -14.932 1.00 90.38 92 ARG A N 1
ATOM 710 C CA . ARG A 1 92 ? 6.832 -6.933 -13.690 1.00 90.38 92 ARG A CA 1
ATOM 711 C C . ARG A 1 92 ? 6.293 -6.127 -12.504 1.00 90.38 92 ARG A C 1
ATOM 713 O O . ARG A 1 92 ? 5.515 -6.650 -11.712 1.00 90.38 92 ARG A O 1
ATOM 720 N N . ALA A 1 93 ? 6.667 -4.850 -12.386 1.00 90.62 93 ALA A N 1
ATOM 721 C CA . ALA A 1 93 ? 6.162 -3.990 -11.314 1.00 90.62 93 ALA A CA 1
ATOM 722 C C . ALA A 1 93 ? 4.657 -3.700 -11.468 1.00 90.62 93 ALA A C 1
ATOM 724 O O . ALA A 1 93 ? 3.941 -3.662 -10.470 1.00 90.62 93 ALA A O 1
ATOM 725 N N . LEU A 1 94 ? 4.163 -3.562 -12.704 1.00 92.12 94 LEU A N 1
ATOM 726 C CA . LEU A 1 94 ? 2.732 -3.398 -12.988 1.00 92.12 94 LEU A CA 1
ATOM 727 C C . LEU A 1 94 ? 1.926 -4.671 -12.692 1.00 92.12 94 LEU A C 1
ATOM 729 O O . LEU A 1 94 ? 0.821 -4.582 -12.155 1.00 92.12 94 LEU A O 1
ATOM 733 N N . VAL A 1 95 ? 2.482 -5.854 -12.974 1.00 93.38 95 VAL A N 1
ATOM 734 C CA . VAL A 1 95 ? 1.868 -7.133 -12.576 1.00 93.38 95 VAL A CA 1
ATOM 735 C C . VAL A 1 95 ? 1.772 -7.228 -11.053 1.00 93.38 95 VAL A C 1
ATOM 737 O O . VAL A 1 95 ? 0.692 -7.500 -10.533 1.00 93.38 95 VAL A O 1
ATOM 740 N N . LEU A 1 96 ? 2.855 -6.925 -10.327 1.00 93.62 96 LEU A N 1
ATOM 741 C CA . LEU A 1 96 ? 2.845 -6.892 -8.859 1.00 93.62 96 LEU A CA 1
ATOM 742 C C . LEU A 1 96 ? 1.805 -5.907 -8.314 1.00 93.62 96 LEU A C 1
ATOM 744 O O . LEU A 1 96 ? 1.041 -6.267 -7.421 1.00 93.62 96 LEU A O 1
ATOM 748 N N . LEU A 1 97 ? 1.728 -4.698 -8.881 1.00 95.00 97 LEU A N 1
ATOM 749 C CA . LEU A 1 97 ? 0.711 -3.709 -8.521 1.00 95.00 97 LEU A CA 1
ATOM 750 C C . LEU A 1 97 ? -0.701 -4.255 -8.730 1.00 95.00 97 LEU A C 1
ATOM 752 O O . LEU A 1 97 ? -1.546 -4.107 -7.852 1.00 95.00 97 LEU A O 1
ATOM 756 N N . THR A 1 98 ? -0.953 -4.911 -9.860 1.00 95.56 98 THR A N 1
ATOM 757 C CA . THR A 1 98 ? -2.269 -5.479 -10.175 1.00 95.56 98 THR A CA 1
ATOM 758 C C . THR A 1 98 ? -2.654 -6.563 -9.169 1.00 95.56 98 THR A C 1
ATOM 760 O O . THR A 1 98 ? -3.742 -6.511 -8.599 1.00 95.56 98 THR A O 1
ATOM 763 N N . LEU A 1 99 ? -1.749 -7.506 -8.887 1.00 95.50 99 LEU A N 1
ATOM 764 C CA . LEU A 1 99 ? -1.990 -8.593 -7.934 1.00 95.50 99 LEU A CA 1
ATOM 765 C C . LEU A 1 99 ? -2.214 -8.071 -6.508 1.00 95.50 99 LEU A C 1
ATOM 767 O O . LEU A 1 99 ? -3.156 -8.495 -5.842 1.00 95.50 99 LEU A O 1
ATOM 771 N N . ILE A 1 100 ? -1.396 -7.115 -6.057 1.00 94.75 100 ILE A N 1
ATOM 772 C CA . ILE A 1 100 ? -1.544 -6.491 -4.735 1.00 94.75 100 ILE A CA 1
ATOM 773 C C . ILE A 1 100 ? -2.847 -5.698 -4.651 1.00 94.75 100 ILE A C 1
ATOM 775 O O . ILE A 1 100 ? -3.534 -5.773 -3.638 1.00 94.75 100 ILE A O 1
ATOM 779 N N . THR A 1 101 ? -3.238 -5.000 -5.717 1.00 95.12 101 THR A N 1
ATOM 780 C CA . THR A 1 101 ? -4.509 -4.264 -5.760 1.00 95.12 101 THR A CA 1
ATOM 781 C C . THR A 1 101 ? -5.701 -5.216 -5.656 1.00 95.12 101 THR A C 1
ATOM 783 O O . THR A 1 101 ? -6.619 -4.958 -4.883 1.00 95.12 101 THR A O 1
ATOM 786 N N . LEU A 1 102 ? -5.677 -6.347 -6.371 1.00 95.38 102 LEU A N 1
ATOM 787 C CA . LEU A 1 102 ? -6.714 -7.378 -6.262 1.00 95.38 102 LEU A CA 1
ATOM 788 C C . LEU A 1 102 ? -6.773 -7.979 -4.853 1.00 95.38 102 LEU A C 1
ATOM 790 O O . LEU A 1 102 ? -7.858 -8.139 -4.292 1.00 95.38 102 LEU A O 1
ATOM 794 N N . TRP A 1 103 ? -5.613 -8.268 -4.260 1.00 94.38 103 TRP A N 1
ATOM 795 C CA . TRP A 1 103 ? -5.528 -8.759 -2.887 1.00 94.38 103 TRP A CA 1
ATOM 796 C C . TRP A 1 103 ? -6.074 -7.744 -1.875 1.00 94.38 103 TRP A C 1
ATOM 798 O O . TRP A 1 103 ? -6.853 -8.108 -0.993 1.00 94.38 103 TRP A O 1
ATOM 808 N N . MET A 1 104 ? -5.742 -6.461 -2.033 1.00 94.00 104 MET A N 1
ATOM 809 C CA . MET A 1 104 ? -6.271 -5.396 -1.184 1.00 94.00 104 MET A CA 1
ATOM 810 C C . MET A 1 104 ? -7.771 -5.203 -1.379 1.00 94.00 104 MET A C 1
ATOM 812 O O . MET A 1 104 ? -8.479 -5.096 -0.388 1.00 94.00 104 MET A O 1
ATOM 816 N N . PHE A 1 105 ? -8.300 -5.268 -2.605 1.00 93.19 105 PHE A N 1
ATOM 817 C CA . PHE A 1 105 ? -9.750 -5.229 -2.820 1.00 93.19 105 PHE A CA 1
ATOM 818 C C . PHE A 1 105 ? -10.479 -6.382 -2.129 1.00 93.19 105 PHE A C 1
ATOM 820 O O . PHE A 1 105 ? -11.531 -6.150 -1.530 1.00 93.19 105 PHE A O 1
ATOM 827 N N . ARG A 1 106 ? -9.915 -7.599 -2.138 1.00 91.62 106 ARG A N 1
ATOM 828 C CA . ARG A 1 106 ? -10.444 -8.713 -1.336 1.00 91.62 106 ARG A CA 1
ATOM 829 C C . ARG A 1 106 ? -10.476 -8.346 0.146 1.00 91.62 106 ARG A C 1
ATOM 831 O O . ARG A 1 106 ? -11.513 -8.497 0.793 1.00 91.62 106 ARG A O 1
ATOM 838 N N . LEU A 1 107 ? -9.354 -7.863 0.679 1.00 89.88 107 LEU A N 1
ATOM 839 C CA . LEU A 1 107 ? -9.228 -7.518 2.091 1.00 89.88 107 LEU A CA 1
ATOM 840 C C . LEU A 1 107 ? -10.208 -6.403 2.486 1.00 89.88 107 LEU A C 1
ATOM 842 O O . LEU A 1 107 ? -10.948 -6.574 3.452 1.00 89.88 107 LEU A O 1
ATOM 846 N N . SER A 1 108 ? -10.282 -5.319 1.709 1.00 91.38 108 SER A N 1
ATOM 847 C CA . SER A 1 108 ? -11.224 -4.211 1.899 1.00 91.38 108 SER A CA 1
ATOM 848 C C . SER A 1 108 ? -12.682 -4.669 1.824 1.00 91.38 108 SER A C 1
ATOM 850 O O . SER A 1 108 ? -13.520 -4.213 2.598 1.00 91.38 108 SER A O 1
ATOM 852 N N . TYR A 1 109 ? -13.015 -5.590 0.917 1.00 90.06 109 TYR A N 1
ATOM 853 C CA . TYR A 1 109 ? -14.359 -6.160 0.850 1.00 90.06 109 TYR A CA 1
ATOM 854 C C . TYR A 1 109 ? -14.692 -6.977 2.106 1.00 90.06 109 TYR A C 1
ATOM 856 O O . TYR A 1 109 ? -15.782 -6.847 2.669 1.00 90.06 109 TYR A O 1
ATOM 864 N N . ASN A 1 110 ? -13.750 -7.788 2.591 1.00 87.94 110 ASN A N 1
ATOM 865 C CA . ASN A 1 110 ? -13.934 -8.563 3.814 1.00 87.94 110 ASN A CA 1
ATOM 866 C C . ASN A 1 110 ? -14.079 -7.657 5.052 1.00 87.94 110 ASN A C 1
ATOM 868 O O . ASN A 1 110 ? -14.978 -7.872 5.866 1.00 87.94 110 ASN A O 1
ATOM 872 N N . THR A 1 111 ? -13.262 -6.606 5.176 1.00 85.62 111 THR A N 1
ATOM 873 C CA . THR A 1 111 ? -13.373 -5.638 6.282 1.00 85.62 111 THR A CA 1
ATOM 874 C C . THR A 1 111 ? -14.669 -4.835 6.219 1.00 85.62 111 THR A C 1
ATOM 876 O O . THR A 1 111 ? -15.287 -4.607 7.262 1.00 85.62 111 THR A O 1
ATOM 879 N N . PHE A 1 112 ? -15.134 -4.478 5.017 1.00 87.94 112 PHE A N 1
ATOM 880 C CA . PHE A 1 112 ? -16.433 -3.839 4.811 1.00 87.94 112 PHE A CA 1
ATOM 881 C C . PHE A 1 112 ? -17.588 -4.727 5.282 1.00 87.94 112 PHE A C 1
ATOM 883 O O . PHE A 1 112 ? -18.405 -4.284 6.087 1.00 87.94 112 PHE A O 1
ATOM 890 N N . ARG A 1 113 ? -17.628 -5.999 4.861 1.00 87.12 113 ARG A N 1
ATOM 891 C CA . ARG A 1 113 ? -18.680 -6.944 5.285 1.00 87.12 113 ARG A CA 1
ATOM 892 C C . ARG A 1 113 ? -18.703 -7.189 6.792 1.00 87.12 113 ARG A C 1
ATOM 894 O O . ARG A 1 113 ? -19.771 -7.394 7.355 1.00 87.12 113 ARG A O 1
ATOM 901 N N . ARG A 1 114 ? -17.537 -7.165 7.441 1.00 82.00 114 ARG A N 1
ATOM 902 C CA . ARG A 1 114 ? -17.399 -7.336 8.897 1.00 82.00 114 ARG A CA 1
ATOM 903 C C . ARG A 1 114 ? -17.665 -6.055 9.694 1.00 82.00 114 ARG A C 1
ATOM 905 O O . ARG A 1 114 ? -17.552 -6.078 10.913 1.00 82.00 114 ARG A O 1
ATOM 912 N N . GLY A 1 115 ? -17.998 -4.945 9.031 1.00 82.81 115 GLY A N 1
ATOM 913 C CA . GLY A 1 115 ? -18.336 -3.683 9.689 1.00 82.81 115 GLY A CA 1
ATOM 914 C C . GLY A 1 115 ? -17.140 -2.909 10.247 1.00 82.81 115 GLY A C 1
ATOM 915 O O . GLY A 1 115 ? -17.340 -1.919 10.942 1.00 82.81 115 GLY A O 1
ATOM 916 N N . LEU A 1 116 ? -15.897 -3.287 9.918 1.00 79.12 116 LEU A N 1
ATOM 917 C CA . LEU A 1 116 ? -14.697 -2.644 10.474 1.00 79.12 116 LEU A CA 1
ATOM 918 C C . LEU A 1 116 ? -14.546 -1.177 10.026 1.00 79.12 116 LEU A C 1
ATOM 920 O O . LEU A 1 116 ? -13.871 -0.401 10.696 1.00 79.12 116 LEU A O 1
ATOM 924 N N . PHE A 1 117 ? -15.196 -0.775 8.926 1.00 82.00 117 PHE A N 1
ATOM 925 C CA . PHE A 1 117 ? -15.265 0.625 8.480 1.00 82.00 117 PHE A CA 1
ATOM 926 C C . PHE A 1 117 ? -16.309 1.475 9.228 1.00 82.00 117 PHE A C 1
ATOM 928 O O . PHE A 1 117 ? -16.382 2.683 9.003 1.00 82.00 117 PHE A O 1
ATOM 935 N N . SER A 1 118 ? -17.101 0.890 10.133 1.00 80.69 118 SER A N 1
ATOM 936 C CA . SER A 1 118 ? -17.982 1.654 11.020 1.00 80.69 118 SER A CA 1
ATOM 937 C C . SER A 1 118 ? -17.142 2.509 11.963 1.00 80.69 118 SER A C 1
ATOM 939 O O . SER A 1 118 ? -16.382 1.994 12.776 1.00 80.69 118 SER A O 1
ATOM 941 N N . LEU A 1 119 ? -17.282 3.835 11.905 1.00 70.62 119 LEU A N 1
ATOM 942 C CA . LEU A 1 119 ? -16.496 4.742 12.753 1.00 70.62 119 LEU A CA 1
ATOM 943 C C . LEU A 1 119 ? -16.720 4.516 14.256 1.00 70.62 119 LEU A C 1
ATOM 945 O O . LEU A 1 119 ? -15.847 4.854 15.054 1.00 70.62 119 LEU A O 1
ATOM 949 N N . LYS A 1 120 ? -17.873 3.948 14.624 1.00 70.62 120 LYS A N 1
ATOM 950 C CA . LYS A 1 120 ? -18.282 3.713 16.012 1.00 70.62 120 LYS A CA 1
ATOM 951 C C . LYS A 1 120 ? -17.787 2.381 16.562 1.00 70.62 120 LYS A C 1
ATOM 953 O O . LYS A 1 120 ? -17.560 2.289 17.763 1.00 70.62 120 LYS A O 1
ATOM 958 N N . ASP A 1 121 ? -17.612 1.388 15.696 1.00 70.88 121 ASP A N 1
ATOM 959 C CA . ASP A 1 121 ? -17.268 0.035 16.116 1.00 70.88 121 ASP A CA 1
ATOM 960 C C . ASP A 1 121 ? -15.753 -0.172 16.112 1.00 70.88 121 ASP A C 1
ATOM 962 O O . ASP A 1 121 ? -15.009 0.401 15.313 1.00 70.88 121 ASP A O 1
ATOM 966 N N . GLU A 1 122 ? -15.286 -0.996 17.036 1.00 74.81 122 GLU A N 1
ATOM 967 C CA . GLU A 1 122 ? -13.886 -1.373 17.176 1.00 74.81 122 GLU A CA 1
ATOM 968 C C . GLU A 1 122 ? -13.755 -2.888 17.039 1.00 74.81 122 GLU A C 1
ATOM 970 O O . GLU A 1 122 ? -14.704 -3.628 17.309 1.00 74.81 122 GLU A O 1
ATOM 975 N N . ASP A 1 123 ? -12.578 -3.357 16.620 1.00 75.69 123 ASP A N 1
ATOM 976 C CA . ASP A 1 123 ? -12.299 -4.789 16.552 1.00 75.69 123 ASP A CA 1
ATOM 977 C C . ASP A 1 123 ? -12.546 -5.450 17.925 1.00 75.69 123 ASP A C 1
ATOM 979 O O . ASP A 1 123 ? -12.053 -5.006 18.969 1.00 75.69 123 ASP A O 1
ATOM 983 N N . TYR A 1 124 ? -13.316 -6.541 17.916 1.00 75.69 124 TYR A N 1
ATOM 984 C CA . TYR A 1 124 ? -13.719 -7.301 19.099 1.00 75.69 124 TYR A CA 1
ATOM 985 C C . TYR A 1 124 ? -12.529 -7.775 19.949 1.00 75.69 124 TYR A C 1
ATOM 987 O O . TYR A 1 124 ? -12.667 -7.951 21.163 1.00 75.69 124 TYR A O 1
ATOM 995 N N . ARG A 1 125 ? -11.347 -7.950 19.346 1.00 79.19 125 ARG A N 1
ATOM 996 C CA . ARG A 1 125 ? -10.114 -8.343 20.043 1.00 79.19 125 ARG A CA 1
ATOM 997 C C . ARG A 1 125 ? -9.718 -7.332 21.117 1.00 79.19 125 ARG A C 1
ATOM 999 O O . ARG A 1 125 ? -9.253 -7.726 22.186 1.00 79.19 125 ARG A O 1
ATOM 1006 N N . TRP A 1 126 ? -9.967 -6.046 20.881 1.00 75.19 126 TRP A N 1
ATOM 1007 C CA . TRP A 1 126 ? -9.660 -4.989 21.844 1.00 75.19 126 TRP A CA 1
ATOM 1008 C C . TRP A 1 126 ? -10.568 -5.025 23.069 1.00 75.19 126 TRP A C 1
ATOM 1010 O O . TRP A 1 126 ? -10.117 -4.730 24.174 1.00 75.19 126 TRP A O 1
ATOM 1020 N N . ALA A 1 127 ? -11.819 -5.470 22.922 1.00 76.06 127 ALA A N 1
ATOM 1021 C CA . ALA A 1 127 ? -12.702 -5.686 24.065 1.00 76.06 127 ALA A CA 1
ATOM 1022 C C . ALA A 1 127 ? -12.204 -6.819 24.983 1.00 76.06 127 ALA A C 1
ATOM 1024 O O . ALA A 1 127 ? -12.421 -6.758 26.192 1.00 76.06 127 ALA A O 1
ATOM 1025 N N . VAL A 1 128 ? -11.523 -7.831 24.433 1.00 79.62 128 VAL A N 1
ATOM 1026 C CA . VAL A 1 128 ? -10.893 -8.911 25.214 1.00 79.62 128 VAL A CA 1
ATOM 1027 C C . VAL A 1 128 ? -9.613 -8.417 25.885 1.00 79.62 128 VAL A C 1
ATOM 1029 O O . VAL A 1 128 ? -9.456 -8.605 27.088 1.00 79.62 128 VAL A O 1
ATOM 1032 N N . LEU A 1 129 ? -8.741 -7.729 25.141 1.00 74.88 129 LEU A N 1
ATOM 1033 C CA . LEU A 1 129 ? -7.490 -7.172 25.667 1.00 74.88 129 LEU A CA 1
ATOM 1034 C C . LEU A 1 129 ? -7.733 -6.174 26.804 1.00 74.88 129 LEU A C 1
ATOM 1036 O O . LEU A 1 129 ? -7.060 -6.232 27.826 1.00 74.88 129 LEU A O 1
ATOM 1040 N N . ARG A 1 130 ? -8.752 -5.312 26.693 1.00 74.50 130 ARG A N 1
ATOM 1041 C CA . ARG A 1 130 ? -9.108 -4.358 27.758 1.00 74.50 130 ARG A CA 1
ATOM 1042 C C . ARG A 1 130 ? -9.483 -5.016 29.082 1.00 74.50 130 ARG A C 1
ATOM 1044 O O . ARG A 1 130 ? -9.285 -4.400 30.118 1.00 74.50 130 ARG A O 1
ATOM 1051 N N . LYS A 1 131 ? -9.981 -6.255 29.070 1.00 78.44 131 LYS A N 1
ATOM 1052 C CA . LYS A 1 131 ? -10.272 -7.003 30.305 1.00 78.44 131 LYS A CA 1
ATOM 1053 C C . LYS A 1 131 ? -9.012 -7.509 31.006 1.00 78.44 131 LYS A C 1
ATOM 1055 O O . LYS A 1 131 ? -9.093 -7.915 32.158 1.00 78.44 131 LYS A O 1
ATOM 1060 N N . GLN A 1 132 ? -7.879 -7.540 30.306 1.00 76.94 132 GLN A N 1
ATOM 1061 C CA . GLN A 1 132 ? -6.595 -8.000 30.832 1.00 76.94 132 GLN A CA 1
ATOM 1062 C C . GLN A 1 132 ? -5.735 -6.847 31.376 1.00 76.94 132 GLN A C 1
ATOM 1064 O O . GLN A 1 132 ? -4.752 -7.112 32.063 1.00 76.94 132 GLN A O 1
ATOM 1069 N N . PHE A 1 133 ? -6.094 -5.588 31.093 1.00 67.38 133 PHE A N 1
ATOM 1070 C CA . PHE A 1 133 ? -5.395 -4.408 31.605 1.00 67.38 133 PHE A CA 1
ATOM 1071 C C . PHE A 1 133 ? -6.042 -3.900 32.901 1.00 67.38 133 PHE A C 1
ATOM 1073 O O . PHE A 1 133 ? -7.259 -3.758 32.991 1.00 67.38 133 PHE A O 1
ATOM 1080 N N . ASP A 1 134 ? -5.213 -3.621 33.909 1.00 58.62 134 ASP A N 1
ATOM 1081 C CA . ASP A 1 134 ? -5.641 -3.103 35.212 1.00 58.62 134 ASP A CA 1
ATOM 1082 C C . ASP A 1 134 ? -6.016 -1.612 35.110 1.00 58.62 134 ASP A C 1
ATOM 1084 O O . ASP A 1 134 ? -5.208 -0.784 34.687 1.00 58.62 134 ASP A O 1
ATOM 1088 N N . GLU A 1 135 ? -7.204 -1.228 35.593 1.00 58.12 135 GLU A N 1
ATOM 1089 C CA . GLU A 1 135 ? -7.750 0.146 35.509 1.00 58.12 135 GLU A CA 1
ATOM 1090 C C . GLU A 1 135 ? -6.857 1.233 36.150 1.00 58.12 135 GLU A C 1
ATOM 1092 O O . GLU A 1 135 ? -7.004 2.426 35.866 1.00 58.12 135 GLU A O 1
ATOM 1097 N N . ARG A 1 136 ? -5.913 0.836 37.017 1.00 53.53 136 ARG A N 1
ATOM 1098 C CA . ARG A 1 136 ? -4.965 1.738 37.692 1.00 53.53 136 ARG A CA 1
ATOM 1099 C C . ARG A 1 136 ? -3.820 2.223 36.798 1.00 53.53 136 ARG A C 1
ATOM 1101 O O . ARG A 1 136 ? -3.245 3.264 37.108 1.00 53.53 136 ARG A O 1
ATOM 1108 N N . ARG A 1 137 ? -3.520 1.554 35.680 1.00 52.94 137 ARG A N 1
ATOM 1109 C CA . ARG A 1 137 ? -2.582 2.058 34.664 1.00 52.94 137 ARG A CA 1
ATOM 1110 C C . ARG A 1 137 ? -3.346 2.754 33.545 1.00 52.94 137 ARG A C 1
ATOM 1112 O O . ARG A 1 137 ? -3.470 2.258 32.433 1.00 52.94 137 ARG A O 1
ATOM 1119 N N . ARG A 1 138 ? -3.810 3.978 33.805 1.00 49.75 138 ARG A N 1
ATOM 1120 C CA . ARG A 1 138 ? -4.249 4.878 32.718 1.00 49.75 138 ARG A CA 1
ATOM 1121 C C . ARG A 1 138 ? -3.114 5.231 31.733 1.00 49.75 138 ARG A C 1
ATOM 1123 O O . ARG A 1 138 ? -3.399 5.756 30.661 1.00 49.75 138 ARG A O 1
ATOM 1130 N N . GLU A 1 139 ? -1.867 4.895 32.073 1.00 50.31 139 GLU A N 1
ATOM 1131 C CA . GLU A 1 139 ? -0.676 4.924 31.209 1.00 50.31 139 GLU A CA 1
ATOM 1132 C C . GLU A 1 139 ? -0.741 3.910 30.039 1.00 50.31 139 GLU A C 1
ATOM 1134 O O . GLU A 1 139 ? -0.114 4.127 29.005 1.00 50.31 139 GLU A O 1
ATOM 1139 N N . ASP A 1 140 ? -1.567 2.856 30.123 1.00 51.34 140 ASP A N 1
ATOM 1140 C CA . ASP A 1 140 ? -1.692 1.799 29.097 1.00 51.34 140 ASP A CA 1
ATOM 1141 C C . ASP A 1 140 ? -2.472 2.254 27.835 1.00 51.34 140 ASP A C 1
ATOM 1143 O O . ASP A 1 140 ? -2.826 1.447 26.978 1.00 51.34 140 ASP A O 1
ATOM 1147 N N . ARG A 1 141 ? -2.724 3.563 27.671 1.00 51.62 141 ARG A N 1
ATOM 1148 C CA . ARG A 1 141 ? -3.149 4.168 26.390 1.00 51.62 141 ARG A CA 1
ATOM 1149 C C . ARG A 1 141 ? -1.956 4.378 25.430 1.00 51.62 141 ARG A C 1
ATOM 1151 O O . ARG A 1 141 ? -2.161 4.627 24.246 1.00 51.62 141 ARG A O 1
ATOM 1158 N N . ILE A 1 142 ? -0.721 4.247 25.933 1.00 51.16 142 ILE A N 1
ATOM 1159 C CA . ILE A 1 142 ? 0.557 4.456 25.229 1.00 51.16 142 ILE A CA 1
ATOM 1160 C C . ILE A 1 142 ? 1.129 3.232 24.449 1.00 51.16 142 ILE A C 1
ATOM 1162 O O . ILE A 1 142 ? 1.938 3.470 23.550 1.00 51.16 142 ILE A O 1
ATOM 1166 N N . PRO A 1 143 ? 0.734 1.947 24.630 1.00 51.25 143 PRO A N 1
ATOM 1167 C CA . PRO A 1 143 ? 1.452 0.825 24.010 1.00 51.25 143 PRO A CA 1
ATOM 1168 C C . PRO A 1 143 ? 1.218 0.685 22.494 1.00 51.25 143 PRO A C 1
ATOM 1170 O O . PRO A 1 143 ? 1.835 -0.157 21.846 1.00 51.25 143 PRO A O 1
ATOM 1173 N N . ASN A 1 144 ? 0.371 1.522 21.889 1.00 54.28 144 ASN A N 1
ATOM 1174 C CA . ASN A 1 144 ? 0.091 1.451 20.454 1.00 54.28 144 ASN A CA 1
ATOM 1175 C C . ASN A 1 144 ? 1.224 1.997 19.581 1.00 54.28 144 ASN A C 1
ATOM 1177 O O . ASN A 1 144 ? 1.311 1.610 18.424 1.00 54.28 144 ASN A O 1
ATOM 1181 N N . CYS A 1 145 ? 2.112 2.847 20.110 1.00 52.44 145 CYS A N 1
ATOM 1182 C CA . CYS A 1 145 ? 3.207 3.395 19.305 1.00 52.44 145 CYS A CA 1
ATOM 1183 C C . CYS A 1 145 ? 4.218 2.303 18.908 1.00 52.44 145 CYS A C 1
ATOM 1185 O O . CYS A 1 145 ? 4.635 2.229 17.757 1.00 52.44 145 CYS A O 1
ATOM 1187 N N . GLU A 1 146 ? 4.565 1.394 19.826 1.00 51.03 146 GLU A N 1
ATOM 1188 C CA . GLU A 1 146 ? 5.515 0.303 19.556 1.00 51.03 146 GLU A CA 1
ATOM 1189 C C . GLU A 1 146 ? 4.937 -0.753 18.599 1.00 51.03 146 GLU A C 1
ATOM 1191 O O . GLU A 1 146 ? 5.639 -1.250 17.713 1.00 51.03 146 GLU A O 1
ATOM 1196 N N . LEU A 1 147 ? 3.638 -1.052 18.725 1.00 57.94 147 LEU A N 1
ATOM 1197 C CA . LEU A 1 147 ? 2.933 -1.957 17.815 1.00 57.94 147 LEU A CA 1
ATOM 1198 C C . LEU A 1 147 ? 2.761 -1.344 16.415 1.00 57.94 147 LEU A C 1
ATOM 1200 O O . LEU A 1 147 ? 2.934 -2.052 15.418 1.00 57.94 147 LEU A O 1
ATOM 1204 N N . ASP A 1 148 ? 2.473 -0.041 16.335 1.00 61.09 148 ASP A N 1
ATOM 1205 C CA . ASP A 1 148 ? 2.383 0.684 15.065 1.00 61.09 148 ASP A CA 1
ATOM 1206 C C . ASP A 1 148 ? 3.751 0.782 14.383 1.00 61.09 148 ASP A C 1
ATOM 1208 O O . ASP A 1 148 ? 3.814 0.615 13.170 1.00 61.09 148 ASP A O 1
ATOM 1212 N N . ILE A 1 149 ? 4.862 0.931 15.119 1.00 60.62 149 ILE A N 1
ATOM 1213 C CA . ILE A 1 149 ? 6.220 0.920 14.539 1.00 60.62 149 ILE A CA 1
ATOM 1214 C C . ILE A 1 149 ? 6.540 -0.431 13.880 1.00 60.62 149 ILE A C 1
ATOM 1216 O O . ILE A 1 149 ? 7.064 -0.462 12.762 1.00 60.62 149 ILE A O 1
ATOM 1220 N N . HIS A 1 150 ? 6.216 -1.555 14.534 1.00 62.31 150 HIS A N 1
ATOM 1221 C CA . HIS A 1 150 ? 6.436 -2.882 13.947 1.00 62.31 150 HIS A CA 1
ATOM 1222 C C . HIS A 1 150 ? 5.575 -3.103 12.697 1.00 62.31 150 HIS A C 1
ATOM 1224 O O . HIS A 1 150 ? 6.065 -3.637 11.699 1.00 62.31 150 HIS A O 1
ATOM 1230 N N . ARG A 1 151 ? 4.313 -2.645 12.719 1.00 64.81 151 ARG A N 1
ATOM 1231 C CA . ARG A 1 151 ? 3.455 -2.654 11.529 1.00 64.81 151 ARG A CA 1
ATOM 1232 C C . ARG A 1 151 ? 4.056 -1.792 10.420 1.00 64.81 151 ARG A C 1
ATOM 1234 O O . ARG A 1 151 ? 4.251 -2.325 9.338 1.00 64.81 151 ARG A O 1
ATOM 1241 N N . CYS A 1 152 ? 4.482 -0.562 10.711 1.00 66.19 152 CYS A N 1
ATOM 1242 C CA . CYS A 1 152 ? 5.078 0.386 9.758 1.00 66.19 152 CYS A CA 1
ATOM 1243 C C . CYS A 1 152 ? 6.279 -0.190 8.986 1.00 66.19 152 CYS A C 1
ATOM 1245 O O . CYS A 1 152 ? 6.431 0.021 7.778 1.00 66.19 152 CYS A O 1
ATOM 1247 N N . TYR A 1 153 ? 7.127 -0.964 9.673 1.00 67.94 153 TYR A N 1
ATOM 1248 C CA . TYR A 1 153 ? 8.228 -1.687 9.038 1.00 67.94 153 TYR A CA 1
ATOM 1249 C C . TYR A 1 153 ? 7.724 -2.733 8.034 1.00 67.94 153 TYR A C 1
ATOM 1251 O O . TYR A 1 153 ? 8.212 -2.782 6.903 1.00 67.94 153 TYR A O 1
ATOM 1259 N N . LEU A 1 154 ? 6.725 -3.536 8.414 1.00 72.75 154 LEU A N 1
ATOM 1260 C CA . LEU A 1 154 ? 6.130 -4.539 7.528 1.00 72.75 154 LEU A CA 1
ATOM 1261 C C . LEU A 1 154 ? 5.474 -3.891 6.300 1.00 72.75 154 LEU A C 1
ATOM 1263 O O . LEU A 1 154 ? 5.621 -4.414 5.199 1.00 72.75 154 LEU A O 1
ATOM 1267 N N . GLU A 1 155 ? 4.826 -2.734 6.448 1.00 73.50 155 GLU A N 1
ATOM 1268 C CA . GLU A 1 155 ? 4.189 -2.029 5.322 1.00 73.50 155 GLU A CA 1
ATOM 1269 C C . GLU A 1 155 ? 5.215 -1.508 4.317 1.00 73.50 155 GLU A C 1
ATOM 1271 O O . GLU A 1 155 ? 5.043 -1.668 3.107 1.00 73.50 155 GLU A O 1
ATOM 1276 N N . CYS A 1 156 ? 6.336 -0.977 4.810 1.00 71.88 156 CYS A N 1
ATOM 1277 C CA . CYS A 1 156 ? 7.443 -0.561 3.954 1.00 71.88 156 CYS A CA 1
ATOM 1278 C C . CYS A 1 156 ? 8.057 -1.752 3.200 1.00 71.88 156 CYS A C 1
ATOM 1280 O O . CYS A 1 156 ? 8.414 -1.628 2.025 1.00 71.88 156 CYS A O 1
ATOM 1282 N N . VAL A 1 157 ? 8.154 -2.917 3.850 1.00 82.31 157 VAL A N 1
ATOM 1283 C CA . VAL A 1 157 ? 8.689 -4.141 3.236 1.00 82.31 157 VAL A CA 1
ATOM 1284 C C . VAL A 1 157 ? 7.786 -4.650 2.108 1.00 82.31 157 VAL A C 1
ATOM 1286 O O . VAL A 1 157 ? 8.303 -5.187 1.129 1.00 82.31 157 VAL A O 1
ATOM 1289 N N . VAL A 1 158 ? 6.469 -4.420 2.155 1.00 84.94 158 VAL A N 1
ATOM 1290 C CA . VAL A 1 158 ? 5.561 -4.827 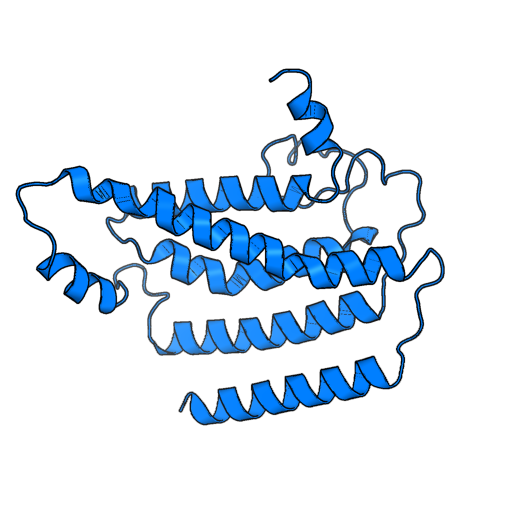1.065 1.00 84.94 158 VAL A CA 1
ATOM 1291 C C . VAL A 1 158 ? 5.882 -4.122 -0.260 1.00 84.94 158 VAL A C 1
ATOM 1293 O O . VAL A 1 158 ? 5.723 -4.722 -1.320 1.00 84.94 158 VAL A O 1
ATOM 1296 N N . GLY A 1 159 ? 6.405 -2.892 -0.232 1.00 84.06 159 GLY A N 1
ATOM 1297 C CA . GLY A 1 159 ? 6.841 -2.183 -1.444 1.00 84.06 159 GLY A CA 1
ATOM 1298 C C . GLY A 1 159 ? 8.165 -2.692 -2.036 1.00 84.06 159 GLY A C 1
ATOM 1299 O O . GLY A 1 159 ? 8.488 -2.402 -3.191 1.00 84.06 159 GLY A O 1
ATOM 1300 N N . TRP A 1 160 ? 8.944 -3.470 -1.278 1.00 86.69 160 TRP A N 1
ATOM 1301 C CA . TRP A 1 160 ? 10.290 -3.904 -1.665 1.00 86.69 160 TRP A CA 1
ATOM 1302 C C . TRP A 1 160 ? 10.347 -4.749 -2.952 1.00 86.69 160 TRP A C 1
ATOM 1304 O O . TRP A 1 160 ? 11.205 -4.477 -3.798 1.00 86.69 160 TRP A O 1
ATOM 1314 N N . PRO A 1 161 ? 9.454 -5.734 -3.187 1.00 88.69 161 PRO A N 1
ATOM 1315 C CA . PRO A 1 161 ? 9.456 -6.504 -4.430 1.00 88.69 161 PRO A CA 1
ATOM 1316 C C . PRO A 1 161 ? 9.237 -5.629 -5.670 1.00 88.69 161 PRO A C 1
ATOM 1318 O O . PRO A 1 161 ? 9.881 -5.850 -6.695 1.00 88.69 161 PRO A O 1
ATOM 1321 N N . ALA A 1 162 ? 8.391 -4.599 -5.571 1.00 88.81 162 ALA A N 1
ATOM 1322 C CA . ALA A 1 162 ? 8.160 -3.654 -6.660 1.00 88.81 162 ALA A CA 1
ATOM 1323 C C . ALA A 1 162 ? 9.391 -2.777 -6.923 1.00 88.81 162 ALA A C 1
ATOM 1325 O O . ALA A 1 162 ? 9.777 -2.596 -8.077 1.00 88.81 162 ALA A O 1
ATOM 1326 N N . TYR A 1 163 ? 10.072 -2.317 -5.870 1.00 87.62 163 TYR A N 1
ATOM 1327 C CA . TYR A 1 163 ? 11.358 -1.628 -6.002 1.00 87.62 163 TYR A CA 1
ATOM 1328 C C . TYR A 1 163 ? 12.412 -2.497 -6.710 1.00 87.62 163 TYR A C 1
ATOM 1330 O O . TYR A 1 163 ? 13.084 -2.043 -7.642 1.00 87.62 163 TYR A O 1
ATOM 1338 N N . LEU A 1 164 ? 12.533 -3.771 -6.325 1.00 87.50 164 LEU A N 1
ATOM 1339 C CA . LEU A 1 164 ? 13.440 -4.713 -6.986 1.00 87.50 164 LEU A CA 1
ATOM 1340 C C . LEU A 1 164 ? 13.054 -4.956 -8.450 1.00 87.50 164 LEU A C 1
ATOM 1342 O O . LEU A 1 164 ? 13.932 -5.061 -9.304 1.00 87.50 164 LEU A O 1
ATOM 1346 N N . ALA A 1 165 ? 11.758 -5.031 -8.755 1.00 87.44 165 ALA A N 1
ATOM 1347 C CA . ALA A 1 165 ? 11.267 -5.202 -10.118 1.00 87.44 165 ALA A CA 1
ATOM 1348 C C . ALA A 1 165 ? 11.551 -3.982 -11.006 1.00 87.44 165 ALA A C 1
ATOM 1350 O O . ALA A 1 165 ? 11.761 -4.143 -12.202 1.00 87.44 165 ALA A O 1
ATOM 1351 N N . VAL A 1 166 ? 11.574 -2.768 -10.458 1.00 85.25 166 VAL A N 1
ATOM 1352 C CA . VAL A 1 166 ? 11.928 -1.560 -11.219 1.00 85.25 166 VAL A CA 1
ATOM 1353 C C . VAL A 1 166 ? 13.441 -1.451 -11.401 1.00 85.25 166 VAL A C 1
ATOM 1355 O O . VAL A 1 166 ? 13.913 -1.239 -12.513 1.00 85.25 166 VAL A O 1
ATOM 1358 N N . THR A 1 167 ? 14.217 -1.652 -10.334 1.00 82.81 167 THR A N 1
ATOM 1359 C CA . THR A 1 167 ? 15.684 -1.507 -10.378 1.00 82.81 167 THR A CA 1
ATOM 1360 C C . THR A 1 167 ? 16.375 -2.573 -11.218 1.00 82.81 167 THR A C 1
ATOM 1362 O O . THR A 1 167 ? 17.350 -2.272 -11.903 1.00 82.81 167 THR A O 1
ATOM 1365 N N . ARG A 1 168 ? 15.870 -3.811 -11.209 1.00 78.56 168 ARG A N 1
ATOM 1366 C CA . ARG A 1 168 ? 16.423 -4.894 -12.033 1.00 78.56 168 ARG A CA 1
ATOM 1367 C C . ARG A 1 168 ? 16.000 -4.809 -13.493 1.00 78.56 168 ARG A C 1
ATOM 1369 O O . ARG A 1 168 ? 16.711 -5.345 -14.329 1.00 78.56 168 ARG A O 1
ATOM 1376 N N . SER A 1 169 ? 14.888 -4.142 -13.804 1.00 72.38 169 SER A N 1
ATOM 1377 C CA . SER A 1 169 ? 14.360 -4.079 -15.171 1.00 72.38 169 SER A CA 1
ATOM 1378 C C . SER A 1 169 ? 15.200 -3.249 -16.149 1.00 72.38 169 SER A C 1
ATOM 1380 O O . SER A 1 169 ? 14.996 -3.376 -17.353 1.00 72.38 169 SER A O 1
ATOM 1382 N N . GLY A 1 170 ? 16.170 -2.451 -15.681 1.00 61.31 170 GLY A N 1
ATOM 1383 C CA . GLY A 1 170 ? 17.018 -1.620 -16.546 1.00 61.31 170 GLY A CA 1
ATOM 1384 C C . GLY A 1 170 ? 16.227 -0.614 -17.403 1.00 61.31 170 GLY A C 1
ATOM 1385 O O . GLY A 1 170 ? 15.001 -0.552 -17.360 1.00 61.31 170 GLY A O 1
ATOM 1386 N N . ALA A 1 171 ? 16.926 0.194 -18.206 1.00 53.53 171 ALA A N 1
ATOM 1387 C CA . ALA A 1 171 ? 16.296 1.212 -19.060 1.00 53.53 171 ALA A CA 1
ATOM 1388 C C . ALA A 1 171 ? 15.430 0.633 -20.204 1.00 53.53 171 ALA A C 1
ATOM 1390 O O . ALA A 1 171 ? 14.683 1.376 -20.832 1.00 53.53 171 ALA A O 1
ATOM 1391 N N . GLY A 1 172 ? 15.534 -0.675 -20.474 1.00 55.69 172 GLY A N 1
ATOM 1392 C CA . GLY A 1 172 ? 14.800 -1.365 -21.539 1.00 55.69 172 GLY A CA 1
ATOM 1393 C C . GLY A 1 172 ? 13.547 -2.117 -21.088 1.00 55.69 172 GLY A C 1
ATOM 1394 O O . GLY A 1 172 ? 12.797 -2.552 -21.950 1.00 55.69 172 GLY A O 1
ATOM 1395 N N . GLY A 1 173 ? 13.308 -2.255 -19.776 1.00 60.72 173 GLY A N 1
ATOM 1396 C CA . GLY A 1 173 ? 12.268 -3.136 -19.243 1.00 60.72 173 GLY A CA 1
ATOM 1397 C C . GLY A 1 173 ? 12.605 -4.607 -19.504 1.00 60.72 173 GLY A C 1
ATOM 1398 O O . GLY A 1 173 ? 12.689 -5.041 -20.646 1.00 60.72 173 GLY A O 1
ATOM 1399 N N . ILE A 1 174 ? 12.794 -5.414 -18.459 1.00 66.38 174 ILE A N 1
ATOM 1400 C CA . ILE A 1 174 ? 12.871 -6.864 -18.664 1.00 66.38 174 ILE A CA 1
ATOM 1401 C C . ILE A 1 174 ? 11.490 -7.331 -19.139 1.00 66.38 174 ILE A C 1
ATOM 1403 O O . ILE A 1 174 ? 10.486 -7.068 -18.466 1.00 66.38 174 ILE A O 1
ATOM 1407 N N . GLU A 1 175 ? 11.448 -7.990 -20.297 1.00 79.31 175 GLU A N 1
ATOM 1408 C CA . GLU A 1 175 ? 10.251 -8.673 -20.786 1.00 79.31 175 GLU A CA 1
ATOM 1409 C C . GLU A 1 175 ? 9.756 -9.680 -19.739 1.00 79.31 175 GLU A C 1
ATOM 1411 O O . GLU A 1 175 ? 10.537 -10.248 -18.972 1.00 79.31 175 GLU A O 1
ATOM 1416 N N . LEU A 1 176 ? 8.440 -9.878 -19.672 1.00 85.50 176 LEU A N 1
ATOM 1417 C CA . LEU A 1 176 ? 7.851 -10.854 -18.758 1.00 85.50 176 LEU A CA 1
ATOM 1418 C C . LEU A 1 176 ? 8.359 -12.251 -19.123 1.00 85.50 176 LEU A C 1
ATOM 1420 O O . LEU A 1 176 ? 8.229 -12.685 -20.263 1.00 85.50 176 LEU A O 1
ATOM 1424 N N . VAL A 1 177 ? 8.934 -12.942 -18.143 1.00 88.88 177 VAL A N 1
ATOM 1425 C CA . VAL A 1 177 ? 9.446 -14.306 -18.314 1.00 88.88 177 VAL A CA 1
ATOM 1426 C C . VAL A 1 177 ? 8.361 -15.292 -17.884 1.00 88.88 177 VAL A C 1
ATOM 1428 O O . VAL A 1 177 ? 7.523 -14.962 -17.048 1.00 88.88 177 VAL A O 1
ATOM 1431 N N . ASP A 1 178 ? 8.395 -16.524 -18.386 1.00 90.31 178 ASP A N 1
ATOM 1432 C CA . ASP A 1 178 ? 7.446 -17.596 -18.042 1.00 90.31 178 ASP A CA 1
ATOM 1433 C C . ASP A 1 178 ? 7.191 -17.729 -16.531 1.00 90.31 178 ASP A C 1
ATOM 1435 O O . ASP A 1 178 ? 6.050 -17.883 -16.093 1.00 90.31 178 ASP A O 1
ATOM 1439 N N . THR A 1 179 ? 8.237 -17.585 -15.712 1.00 89.81 179 THR A N 1
ATOM 1440 C CA . THR A 1 179 ? 8.133 -17.612 -14.246 1.00 89.81 179 THR A CA 1
ATOM 1441 C C . THR A 1 179 ? 7.197 -16.532 -13.698 1.00 89.81 179 THR A C 1
ATOM 1443 O O . THR A 1 179 ? 6.460 -16.794 -12.749 1.00 89.81 179 THR A O 1
ATOM 1446 N N . ASP A 1 180 ? 7.190 -15.333 -14.288 1.00 90.75 180 ASP A N 1
ATOM 1447 C CA . ASP A 1 180 ? 6.306 -14.240 -13.872 1.00 90.75 180 ASP A CA 1
ATOM 1448 C C . ASP A 1 180 ? 4.833 -14.625 -14.091 1.00 90.75 180 ASP A C 1
ATOM 1450 O O . ASP A 1 180 ? 3.995 -14.397 -13.217 1.00 90.75 180 ASP A O 1
ATOM 1454 N N . TYR A 1 181 ? 4.525 -15.279 -15.216 1.00 93.12 181 TYR A N 1
ATOM 1455 C CA . TYR A 1 181 ? 3.177 -15.760 -15.522 1.00 93.12 181 TYR A CA 1
ATOM 1456 C C . TYR A 1 181 ? 2.747 -16.903 -14.604 1.00 93.12 181 TYR A C 1
ATOM 1458 O O . TYR A 1 181 ? 1.637 -16.873 -14.073 1.00 93.12 181 TYR A O 1
ATOM 1466 N N . VAL A 1 182 ? 3.625 -17.885 -14.371 1.00 95.25 182 VAL A N 1
ATOM 1467 C CA . VAL A 1 182 ? 3.342 -19.014 -13.470 1.00 95.25 182 VAL A CA 1
ATOM 1468 C C . VAL A 1 182 ? 3.032 -18.512 -12.060 1.00 95.25 182 VAL A C 1
ATOM 1470 O O . VAL A 1 182 ? 2.031 -18.916 -11.468 1.00 95.25 182 VAL A O 1
ATOM 1473 N N . LEU A 1 183 ? 3.843 -17.587 -11.536 1.00 93.56 183 LEU A N 1
ATOM 1474 C CA . LEU A 1 183 ? 3.617 -16.996 -10.217 1.00 93.56 183 LEU A CA 1
ATOM 1475 C C . LEU A 1 183 ? 2.347 -16.142 -10.177 1.00 93.56 183 LEU A C 1
ATOM 1477 O O . LEU A 1 183 ? 1.602 -16.218 -9.203 1.00 93.56 183 LEU A O 1
ATOM 1481 N N . ALA A 1 184 ? 2.063 -15.361 -11.221 1.00 94.19 184 ALA A N 1
ATOM 1482 C CA . ALA A 1 184 ? 0.841 -14.565 -11.282 1.00 94.19 184 ALA A CA 1
ATOM 1483 C C . ALA A 1 184 ? -0.413 -15.451 -11.258 1.00 94.19 184 ALA A C 1
ATOM 1485 O O . ALA A 1 184 ? -1.322 -15.203 -10.467 1.00 94.19 184 ALA A O 1
ATOM 1486 N N . VAL A 1 185 ? -0.444 -16.520 -12.060 1.00 96.12 185 VAL A N 1
ATOM 1487 C CA . VAL A 1 185 ? -1.545 -17.498 -12.062 1.00 96.12 185 VAL A CA 1
ATOM 1488 C C . VAL A 1 185 ? -1.669 -18.182 -10.703 1.00 96.12 185 VAL A C 1
ATOM 1490 O O . VAL A 1 185 ? -2.778 -18.326 -10.192 1.00 96.12 185 VAL A O 1
ATOM 1493 N N . TRP A 1 186 ? -0.547 -18.552 -10.084 1.00 96.12 186 TRP A N 1
ATOM 1494 C CA . TRP A 1 186 ? -0.537 -19.146 -8.750 1.00 96.12 186 TRP A CA 1
ATOM 1495 C C . TRP A 1 186 ? -1.157 -18.214 -7.702 1.00 96.12 186 TRP A C 1
ATOM 1497 O O . TRP A 1 186 ? -2.027 -18.630 -6.938 1.00 96.12 186 TRP A O 1
ATOM 1507 N N . VAL A 1 187 ? -0.754 -16.940 -7.684 1.00 95.19 187 VAL A N 1
ATOM 1508 C CA . VAL A 1 187 ? -1.301 -15.930 -6.765 1.00 95.19 187 VAL A CA 1
ATOM 1509 C C . VAL A 1 187 ? -2.792 -15.715 -7.013 1.00 95.19 187 VAL A C 1
ATOM 1511 O O . VAL A 1 187 ? -3.559 -15.656 -6.056 1.00 95.19 187 VAL A O 1
ATOM 1514 N N . LEU A 1 188 ? -3.233 -15.655 -8.271 1.00 95.25 188 LEU A N 1
ATOM 1515 C CA . LEU A 1 188 ? -4.658 -15.569 -8.602 1.00 95.25 188 LEU A CA 1
ATOM 1516 C C . LEU A 1 188 ? -5.435 -16.803 -8.118 1.00 95.25 188 LEU A C 1
ATOM 1518 O O . LEU A 1 188 ? -6.549 -16.662 -7.616 1.00 95.25 188 LEU A O 1
ATOM 1522 N N . GLY A 1 189 ? -4.838 -17.994 -8.208 1.00 95.62 189 GLY A N 1
ATOM 1523 C CA . GLY A 1 189 ? -5.391 -19.225 -7.647 1.00 95.62 189 GLY A CA 1
ATOM 1524 C C . GLY A 1 189 ? -5.556 -19.151 -6.128 1.00 95.62 189 GLY A C 1
ATOM 1525 O O . GLY A 1 189 ? -6.637 -19.446 -5.620 1.00 95.62 189 GLY A O 1
ATOM 1526 N N . ILE A 1 190 ? -4.528 -18.683 -5.407 1.00 94.94 190 ILE A N 1
ATOM 1527 C CA . ILE A 1 190 ? -4.612 -18.439 -3.956 1.00 94.94 190 ILE A CA 1
ATOM 1528 C C . ILE A 1 190 ? -5.726 -17.437 -3.651 1.00 94.94 190 ILE A C 1
ATOM 1530 O O . ILE A 1 190 ? -6.568 -17.708 -2.799 1.00 94.94 190 ILE A O 1
ATOM 1534 N N . LEU A 1 191 ? -5.780 -16.313 -4.368 1.00 93.12 191 LEU A N 1
ATOM 1535 C CA . LEU A 1 191 ? -6.804 -15.289 -4.164 1.00 93.12 191 LEU A CA 1
ATOM 1536 C C . LEU A 1 191 ? -8.219 -15.831 -4.373 1.00 93.12 191 LEU A C 1
ATOM 1538 O O . LEU A 1 191 ? -9.118 -15.491 -3.606 1.00 93.12 191 LEU A O 1
ATOM 1542 N N . ALA A 1 192 ? -8.421 -16.689 -5.373 1.00 92.88 192 ALA A N 1
ATOM 1543 C CA . ALA A 1 192 ? -9.706 -17.334 -5.607 1.00 92.88 192 ALA A CA 1
ATOM 1544 C C . ALA A 1 192 ? -10.090 -18.261 -4.442 1.00 92.88 192 ALA A C 1
ATOM 1546 O O . ALA A 1 192 ? -11.217 -18.186 -3.950 1.00 92.88 192 ALA A O 1
ATOM 1547 N N . VAL A 1 193 ? -9.153 -19.085 -3.959 1.00 94.31 193 VAL A N 1
ATOM 1548 C CA . VAL A 1 193 ? -9.372 -19.956 -2.792 1.00 94.31 193 VAL A CA 1
ATOM 1549 C C . VAL A 1 193 ? -9.706 -19.123 -1.554 1.00 94.31 193 VAL A C 1
ATOM 1551 O O . VAL A 1 193 ? -10.721 -19.375 -0.905 1.00 94.31 193 VAL A O 1
ATOM 1554 N N . GLU A 1 194 ? -8.919 -18.088 -1.262 1.00 91.75 194 GLU A N 1
ATOM 1555 C CA . GLU A 1 194 ? -9.158 -17.176 -0.141 1.00 91.75 194 GLU A CA 1
ATOM 1556 C C . GLU A 1 194 ? -10.537 -16.509 -0.230 1.00 91.75 194 GLU A C 1
ATOM 1558 O O . GLU A 1 194 ? -11.268 -16.459 0.756 1.00 91.75 194 GLU A O 1
ATOM 1563 N N . PHE A 1 195 ? -10.938 -16.052 -1.419 1.00 88.12 195 PHE A N 1
ATOM 1564 C CA . PHE A 1 195 ? -12.251 -15.443 -1.627 1.00 88.12 195 PHE A CA 1
ATOM 1565 C C . PHE A 1 195 ? -13.403 -16.432 -1.391 1.00 88.12 195 PHE A C 1
ATOM 1567 O O . PHE A 1 195 ? -14.460 -16.045 -0.893 1.00 88.12 195 PHE A O 1
ATOM 1574 N N . THR A 1 196 ? -13.216 -17.716 -1.719 1.00 88.00 196 THR A N 1
ATOM 1575 C CA . THR A 1 196 ? -14.217 -18.752 -1.415 1.00 88.00 196 THR A CA 1
ATOM 1576 C C . THR A 1 196 ? -14.269 -19.127 0.064 1.00 88.00 196 THR A C 1
ATOM 1578 O O . THR A 1 196 ? -15.356 -19.427 0.554 1.00 88.00 196 THR A O 1
ATOM 1581 N N . ALA A 1 197 ? -13.129 -19.086 0.761 1.00 87.75 197 ALA A N 1
ATOM 1582 C CA . ALA A 1 197 ? -13.018 -19.393 2.186 1.00 87.75 197 ALA A CA 1
ATOM 1583 C C . ALA A 1 197 ? -13.542 -18.262 3.089 1.00 87.75 197 ALA A C 1
ATOM 1585 O O . ALA A 1 197 ? -13.939 -18.516 4.219 1.00 87.75 197 ALA A O 1
ATOM 1586 N N . ASP A 1 198 ? -13.586 -17.025 2.590 1.00 75.38 198 ASP A N 1
ATOM 1587 C CA . ASP A 1 198 ? -14.146 -15.854 3.279 1.00 75.38 198 ASP A CA 1
ATOM 1588 C C . ASP A 1 198 ? -15.695 -15.846 3.363 1.00 75.38 198 ASP A C 1
ATOM 1590 O O . ASP A 1 198 ? -16.291 -14.806 3.673 1.00 75.38 198 ASP A O 1
ATOM 1594 N N . LYS A 1 199 ? -16.372 -16.950 3.029 1.00 62.28 199 LYS A N 1
ATOM 1595 C CA . LYS A 1 199 ? -17.824 -17.120 3.206 1.00 62.28 199 LYS A CA 1
ATOM 1596 C C . LYS A 1 199 ? -18.141 -17.629 4.605 1.00 62.28 199 LYS A C 1
ATOM 1598 O O . LYS A 1 199 ? -19.091 -17.070 5.193 1.00 62.28 199 LYS A O 1
#

Organism: NCBI:txid2804962

pLDDT: mean 77.19, std 13.51, range [48.72, 96.12]

InterPro domains:
  IPR010721 Probable O-methyltransferase UstE-like [PF06966] (89-198)
  IPR010721 Probable O-methyltransferase UstE-like [PTHR32251] (3-166)

Secondary structure (DSSP, 8-state):
-TTHHHHHHHSTTHHHHHHHHHHHHHHHHHHHHHS-STHHHHHTTTHHHHHHHHHHTGGGS-SS--TTSTTT-SS----GGGTTS--PPPHHHHHHHHHHHHHHHHHHHHHHHTTTT-TT---HHHHHHHTTS-TT-GGGGSTHHHHHHHHHHHHHHHTHHHHHHHHHTTTT-PPPPHHHHHHHHHHHHHHHHHHHHT-

Mean predicted aligned error: 9.05 Å